Protein AF-A0A7S4UXP8-F1 (afdb_monomer_lite)

Secondary structure (DSSP, 8-state):
---HHHHHHHHHHHHHS---TTS-HHHHHHHHHHHHHHHH-TTS-HHHHHHHHHHHHHHHHHHHHHHHHHTT--TTTTTTGGGS-GGGPPTTHHHHHHH--HHHHHHHHHHHHTT---TTSPP--HHHHHHHHHHHHHHHHHHTTSS-HHHHHHHHHHHHTT--TTSTTHHHHHHHHHHHS-HHHHHHHHHTSHHHHHHTTSPTTT-HHHHHHHTHHHHHHHHHHHHHT----GGGTS-HHHHHHHHHHHHHHTTPPPTTS-----TTSSSS---TTSHHHHHHHHHHHHHHHPPPPPTTPPPPTTSHHHHHHHHHHHHHHHHHS-STTHHHHHHHHHHHHHHHHHHHHHHHH-SS---S-GGGSPPTT-

Structure (mmCIF, N/CA/C/O backbone):
data_AF-A0A7S4UXP8-F1
#
_entry.id   AF-A0A7S4UXP8-F1
#
loop_
_atom_site.group_PDB
_atom_site.id
_atom_site.type_symbol
_atom_site.label_atom_id
_atom_site.label_alt_id
_atom_site.label_comp_id
_atom_site.label_asym_id
_atom_site.label_entity_id
_atom_site.label_seq_id
_atom_site.pdbx_PDB_ins_code
_atom_site.Cartn_x
_atom_site.Cartn_y
_atom_site.Cartn_z
_atom_site.occupancy
_atom_site.B_iso_or_equiv
_atom_site.auth_seq_id
_atom_site.auth_comp_id
_atom_site.auth_asym_id
_atom_site.auth_atom_id
_atom_site.pdbx_PDB_model_num
ATOM 1 N N . ASP A 1 1 ? -28.410 16.553 20.237 1.00 47.38 1 ASP A N 1
ATOM 2 C CA . ASP A 1 1 ? -27.855 17.462 19.213 1.00 47.38 1 ASP A CA 1
ATOM 3 C C . ASP A 1 1 ? -26.473 17.970 19.592 1.00 47.38 1 ASP A C 1
ATOM 5 O O . ASP A 1 1 ? -26.330 18.936 20.332 1.00 47.38 1 ASP A O 1
ATOM 9 N N . LEU A 1 2 ? -25.428 17.283 19.126 1.00 57.03 2 LEU A N 1
ATOM 10 C CA . LEU A 1 2 ? -24.059 17.789 19.217 1.00 57.03 2 LEU A CA 1
ATOM 11 C C . LEU A 1 2 ? -23.874 18.820 18.104 1.00 57.03 2 LEU A C 1
ATOM 13 O O . LEU A 1 2 ? -23.900 18.467 16.927 1.00 57.03 2 LEU A O 1
ATOM 17 N N . THR A 1 3 ? -23.688 20.094 18.446 1.00 68.12 3 THR A N 1
ATOM 18 C CA . THR A 1 3 ? -23.373 21.096 17.421 1.00 68.12 3 THR A CA 1
ATOM 19 C C . THR A 1 3 ? -22.038 20.740 16.745 1.00 68.12 3 THR A C 1
ATOM 21 O O . THR A 1 3 ? -21.127 20.232 17.413 1.00 68.12 3 THR A O 1
ATOM 24 N N . PRO A 1 4 ? -21.853 21.038 15.443 1.00 63.66 4 PRO A N 1
ATOM 25 C CA . PRO A 1 4 ? -20.593 20.774 14.739 1.00 63.66 4 PRO A CA 1
ATOM 26 C C . PRO A 1 4 ? -19.358 21.350 15.457 1.00 63.66 4 PRO A C 1
ATOM 28 O O . PRO A 1 4 ? -18.272 20.770 15.416 1.00 63.66 4 PRO A O 1
ATOM 31 N N . GLY A 1 5 ? -19.531 22.473 16.167 1.00 65.62 5 GLY A N 1
ATOM 32 C CA . GLY A 1 5 ? -18.495 23.095 16.992 1.00 65.62 5 GLY A CA 1
ATOM 33 C C . GLY A 1 5 ? -18.102 22.267 18.219 1.00 65.62 5 GLY A C 1
ATOM 34 O O . GLY A 1 5 ? -16.906 22.133 18.493 1.00 65.62 5 GLY A O 1
ATOM 35 N N . LEU A 1 6 ? -19.074 21.672 18.921 1.00 68.75 6 LEU A N 1
ATOM 36 C CA . LEU A 1 6 ? -18.817 20.813 20.080 1.00 68.75 6 LEU A CA 1
ATOM 37 C C . LEU A 1 6 ? -18.146 19.503 19.658 1.00 68.75 6 LEU A C 1
ATOM 39 O O . LEU A 1 6 ? -17.193 19.066 20.299 1.00 68.75 6 LEU A O 1
ATOM 43 N N . LEU A 1 7 ? -18.582 18.924 18.536 1.00 69.19 7 LEU A N 1
ATOM 44 C CA . LEU A 1 7 ? -17.979 17.723 17.966 1.00 69.19 7 LEU A CA 1
ATOM 45 C C . LEU A 1 7 ? -16.524 17.970 17.547 1.00 69.19 7 LEU A C 1
ATOM 47 O O . LEU A 1 7 ? -15.628 17.222 17.931 1.00 69.19 7 LEU A O 1
ATOM 51 N N . ALA A 1 8 ? -16.256 19.060 16.823 1.00 70.38 8 ALA A N 1
ATOM 52 C CA . ALA A 1 8 ? -14.893 19.423 16.445 1.00 70.38 8 ALA A CA 1
ATOM 53 C C . ALA A 1 8 ? -14.016 19.729 17.673 1.00 70.38 8 ALA A C 1
ATOM 55 O O . ALA A 1 8 ? -12.820 19.434 17.678 1.00 70.38 8 ALA A O 1
ATOM 56 N N . TRP A 1 9 ? -14.583 20.327 18.727 1.00 75.44 9 TRP A N 1
ATOM 57 C CA . TRP A 1 9 ? -13.885 20.515 19.998 1.00 75.44 9 TRP A CA 1
ATOM 58 C C . TRP A 1 9 ? -13.572 19.177 20.677 1.00 75.44 9 TRP A C 1
ATOM 60 O O . TRP A 1 9 ? -12.429 18.981 21.086 1.00 75.44 9 TRP A O 1
ATOM 70 N N . ALA A 1 10 ? -14.531 18.251 20.727 1.00 72.19 10 ALA A N 1
ATOM 71 C CA . ALA A 1 10 ? -14.357 16.926 21.310 1.00 72.19 10 ALA A CA 1
ATOM 72 C C . ALA A 1 10 ? -13.282 16.131 20.560 1.00 72.19 10 ALA A C 1
ATOM 74 O O . ALA A 1 10 ? -12.335 15.665 21.188 1.00 72.19 10 ALA A O 1
ATOM 75 N N 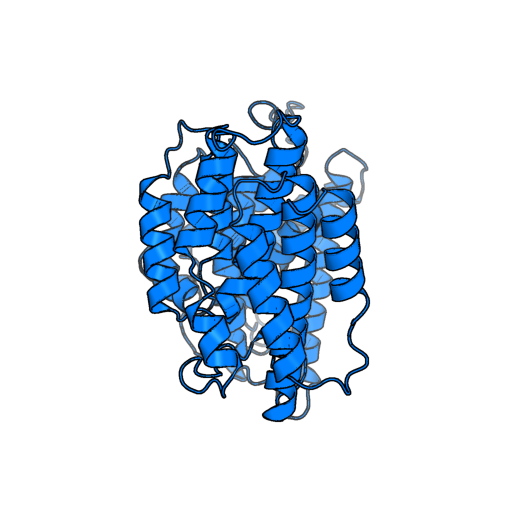. ILE A 1 11 ? -13.335 16.078 19.224 1.00 72.00 11 ILE A N 1
ATOM 76 C CA . ILE A 1 11 ? -12.310 15.418 18.399 1.00 72.00 11 ILE A CA 1
ATOM 77 C C . ILE A 1 11 ? -10.934 16.033 18.672 1.00 72.00 11 ILE A C 1
ATOM 79 O O . ILE A 1 11 ? -9.994 15.311 18.994 1.00 72.00 11 ILE A O 1
ATOM 83 N N . ARG A 1 12 ? -10.814 17.368 18.664 1.00 74.88 12 ARG A N 1
ATOM 84 C CA . ARG A 1 12 ? -9.546 18.043 18.990 1.00 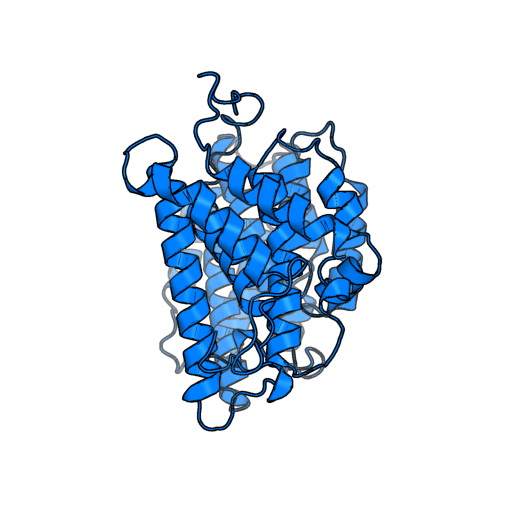74.88 12 ARG A CA 1
ATOM 85 C C . ARG A 1 12 ? -9.076 17.762 20.414 1.00 74.88 12 ARG A C 1
ATOM 87 O O . ARG A 1 12 ? -7.873 17.716 20.656 1.00 74.88 12 ARG A O 1
ATOM 94 N N . ARG A 1 13 ? -9.983 17.615 21.380 1.00 71.81 13 ARG A N 1
ATOM 95 C CA . ARG A 1 13 ? -9.629 17.273 22.763 1.00 71.81 13 ARG A CA 1
ATOM 96 C C . ARG A 1 13 ? -9.110 15.835 22.842 1.00 71.81 13 ARG A C 1
ATOM 98 O O . ARG A 1 13 ? -8.074 15.620 23.462 1.00 71.81 13 ARG A O 1
ATOM 105 N N . LEU A 1 14 ? -9.755 14.897 22.148 1.00 67.81 14 LEU A N 1
ATOM 106 C CA . LEU A 1 14 ? -9.334 13.496 22.023 1.00 67.81 14 LEU A CA 1
ATOM 107 C C . LEU A 1 14 ? -7.988 13.348 21.289 1.00 67.81 14 LEU A C 1
ATOM 109 O O . LEU A 1 14 ? -7.156 12.520 21.674 1.00 67.81 14 LEU A O 1
ATOM 113 N N . GLU A 1 15 ? -7.745 14.183 20.275 1.00 66.44 15 GLU A N 1
ATOM 114 C CA . GLU A 1 15 ? -6.458 14.304 19.583 1.00 66.44 15 GLU A CA 1
ATOM 115 C C . GLU A 1 15 ? -5.366 14.860 20.500 1.00 66.44 15 GLU A C 1
ATOM 117 O O . GLU A 1 15 ? -4.247 14.355 20.476 1.00 66.44 15 GLU A O 1
ATOM 122 N N . ARG A 1 16 ? -5.682 15.882 21.315 1.00 70.00 16 ARG A N 1
ATOM 123 C CA . ARG A 1 16 ? -4.745 16.517 22.262 1.00 70.00 16 ARG A CA 1
ATOM 124 C C . ARG A 1 16 ? -4.383 15.648 23.456 1.00 70.00 16 ARG A C 1
ATOM 126 O O . ARG A 1 16 ? -3.331 15.885 24.039 1.00 70.00 16 ARG A O 1
ATOM 133 N N . LEU A 1 17 ? -5.170 14.621 23.781 1.00 64.88 17 LEU A N 1
ATOM 134 C CA . LEU A 1 17 ? -4.755 13.520 24.667 1.00 64.88 17 LEU A CA 1
ATOM 135 C C . LEU A 1 17 ? -3.694 12.634 23.976 1.00 64.88 17 LEU A C 1
ATOM 137 O O . LEU A 1 17 ? -3.781 11.406 23.956 1.00 64.88 17 LEU A O 1
ATOM 141 N N . ARG A 1 18 ? -2.741 13.268 23.289 1.00 57.06 18 ARG A N 1
ATOM 142 C CA . ARG A 1 18 ? -1.719 12.657 22.451 1.00 57.06 18 ARG A CA 1
ATOM 143 C C . ARG A 1 18 ? -0.601 12.156 23.350 1.00 57.06 18 ARG A C 1
ATOM 145 O O . ARG A 1 18 ? -0.010 12.958 24.056 1.00 57.06 18 ARG A O 1
ATOM 152 N N . ASP A 1 19 ? -0.339 10.856 23.278 1.00 55.16 19 ASP A N 1
ATOM 153 C CA . ASP A 1 19 ? 0.920 10.142 23.525 1.00 55.16 19 ASP A CA 1
ATOM 154 C C . ASP A 1 19 ? 1.918 10.725 24.551 1.00 55.16 19 ASP A C 1
ATOM 156 O O . ASP A 1 19 ? 3.129 10.570 24.390 1.00 55.16 19 ASP A O 1
ATOM 160 N N . TYR A 1 20 ? 1.464 11.310 25.661 1.00 53.59 20 TYR A N 1
ATOM 161 C CA . TYR A 1 20 ? 2.243 11.224 26.889 1.00 53.59 20 TYR A CA 1
ATOM 162 C C . TYR A 1 20 ? 2.171 9.746 27.245 1.00 53.59 20 TYR A C 1
ATOM 164 O O . TYR A 1 20 ? 1.143 9.309 27.746 1.00 53.59 20 TYR A O 1
ATOM 172 N N . GLY A 1 21 ? 3.183 8.956 26.868 1.00 55.78 21 GLY A N 1
ATOM 173 C CA . GLY A 1 21 ? 3.205 7.481 26.889 1.00 55.78 21 GLY A CA 1
ATOM 174 C C . GLY A 1 21 ? 3.038 6.807 28.261 1.00 55.78 21 GLY A C 1
ATOM 175 O O . GLY A 1 21 ? 3.593 5.739 28.488 1.00 55.78 21 GLY A O 1
ATOM 176 N N . ARG A 1 22 ? 2.318 7.451 29.177 1.00 63.34 22 ARG A N 1
ATOM 177 C CA . ARG A 1 22 ? 1.923 7.034 30.516 1.00 63.34 22 ARG A CA 1
ATOM 178 C C . ARG A 1 22 ? 0.422 6.749 30.632 1.00 63.34 22 ARG A C 1
ATOM 180 O O . ARG A 1 22 ? 0.017 6.184 31.639 1.00 63.34 22 ARG A O 1
ATOM 187 N N . GLU A 1 23 ? -0.395 7.147 29.657 1.00 77.56 23 GLU A N 1
ATOM 188 C CA . GLU A 1 23 ? -1.843 6.921 29.725 1.00 77.56 23 GLU A CA 1
ATOM 189 C C . GLU A 1 23 ? -2.204 5.429 29.555 1.00 77.56 23 GLU A C 1
ATOM 191 O O . GLU A 1 23 ? -1.580 4.738 28.739 1.00 77.56 23 GLU A O 1
ATOM 196 N N . PRO A 1 24 ? -3.217 4.908 30.277 1.00 85.19 24 PRO A N 1
ATOM 197 C CA . PRO A 1 24 ? -3.604 3.502 30.191 1.00 85.19 24 PRO A CA 1
ATOM 198 C C . PRO A 1 24 ? -4.099 3.097 28.794 1.00 85.19 24 PRO A C 1
ATOM 200 O O . PRO A 1 24 ? -4.884 3.813 28.166 1.00 85.19 24 PRO A O 1
ATOM 203 N N . VAL A 1 25 ? -3.745 1.882 28.351 1.00 86.06 25 VAL A N 1
ATOM 204 C CA . VAL A 1 25 ? -4.248 1.263 27.101 1.00 86.06 25 VAL A CA 1
ATOM 205 C C . VAL A 1 25 ? -5.778 1.321 27.025 1.00 86.06 25 VAL A C 1
ATOM 207 O O . VAL A 1 25 ? -6.342 1.581 25.960 1.00 86.06 25 VAL A O 1
ATOM 210 N N . ALA A 1 26 ? -6.458 1.148 28.162 1.00 88.12 26 ALA A N 1
ATOM 211 C CA . ALA A 1 26 ? -7.912 1.206 28.248 1.00 88.12 26 ALA A CA 1
ATOM 212 C C . ALA A 1 26 ? -8.497 2.566 27.844 1.00 88.12 26 ALA A C 1
ATOM 214 O O . ALA A 1 26 ? -9.474 2.603 27.097 1.00 88.12 26 ALA A O 1
ATOM 215 N N . LEU A 1 27 ? -7.865 3.675 28.244 1.00 87.25 27 LEU A N 1
ATOM 216 C CA . LEU A 1 27 ? -8.307 5.015 27.858 1.00 87.25 27 LEU A CA 1
ATOM 217 C C . LEU A 1 27 ? -8.178 5.212 26.345 1.00 87.25 27 LEU A C 1
ATOM 219 O O . LEU A 1 27 ? -9.128 5.620 25.682 1.00 87.25 27 LEU A O 1
ATOM 223 N N . HIS A 1 28 ? -7.019 4.874 25.774 1.00 87.31 28 HIS A N 1
ATOM 224 C CA . HIS A 1 28 ? -6.791 4.990 24.331 1.00 87.31 28 HIS A CA 1
ATOM 225 C C . HIS A 1 28 ? -7.754 4.124 23.512 1.00 87.31 28 HIS A C 1
ATOM 227 O O . HIS A 1 28 ? -8.204 4.549 22.446 1.00 87.31 28 HIS A O 1
ATOM 233 N N . THR A 1 29 ? -8.083 2.940 24.024 1.00 90.69 29 THR A N 1
ATOM 234 C CA . THR A 1 29 ? -9.043 2.025 23.407 1.00 90.69 29 THR A CA 1
ATOM 235 C C . THR A 1 29 ? -10.458 2.595 23.459 1.00 90.69 29 THR A C 1
ATOM 237 O O . THR A 1 29 ? -11.112 2.660 22.423 1.00 90.69 29 THR A O 1
ATOM 240 N N . GLY A 1 30 ? -10.901 3.108 24.612 1.00 89.38 30 GLY A N 1
ATOM 241 C CA . GLY A 1 30 ? -12.202 3.772 24.742 1.00 89.38 30 GLY A CA 1
ATOM 242 C C . GLY A 1 30 ? -12.347 4.969 23.797 1.00 89.38 30 GLY A C 1
ATOM 243 O O . GLY A 1 30 ? -13.355 5.100 23.109 1.00 89.38 30 GLY A O 1
ATOM 244 N N . ILE A 1 31 ? -11.298 5.787 23.663 1.00 89.12 31 ILE A N 1
ATOM 245 C CA . ILE A 1 31 ? -11.280 6.897 22.697 1.00 89.12 31 ILE A CA 1
ATOM 246 C C . ILE A 1 31 ? -11.416 6.388 21.254 1.00 89.12 31 ILE A C 1
ATOM 248 O O . ILE A 1 31 ? -12.145 6.982 20.463 1.00 89.12 31 ILE A O 1
ATOM 252 N N . ALA A 1 32 ? -10.719 5.307 20.892 1.00 91.38 32 ALA A N 1
ATOM 253 C CA . ALA A 1 32 ? -10.816 4.727 19.554 1.00 91.38 32 ALA A CA 1
ATOM 254 C C . ALA A 1 32 ? -12.231 4.200 19.253 1.00 91.38 32 ALA A C 1
ATOM 256 O O . ALA A 1 32 ? -12.733 4.425 18.153 1.00 91.38 32 ALA A O 1
ATOM 257 N N . VAL A 1 33 ? -12.891 3.574 20.235 1.00 92.62 33 VAL A N 1
ATOM 258 C CA . VAL A 1 33 ? -14.284 3.113 20.121 1.00 92.62 33 VAL A CA 1
ATOM 259 C C . VAL A 1 33 ? -15.237 4.280 19.862 1.00 92.62 33 VAL A C 1
ATOM 261 O O . VAL A 1 33 ? -16.048 4.213 18.941 1.00 92.62 33 VAL A O 1
ATOM 264 N N . GLU A 1 34 ? -15.116 5.375 20.613 1.00 90.44 34 GLU A N 1
ATOM 265 C CA . GLU A 1 34 ? -15.983 6.544 20.421 1.00 90.44 34 GLU A CA 1
ATOM 266 C C . GLU A 1 34 ? -15.741 7.234 19.073 1.00 90.44 34 GLU A C 1
ATOM 268 O O . GLU A 1 34 ? -16.690 7.590 18.377 1.00 90.44 34 GLU A O 1
ATOM 273 N N . LEU A 1 35 ? -14.483 7.356 18.634 1.00 91.69 35 LEU A N 1
ATOM 274 C CA . LEU A 1 35 ? -14.165 7.883 17.301 1.00 91.69 35 LEU A CA 1
ATOM 275 C C . LEU A 1 35 ? -14.749 7.010 16.180 1.00 91.69 35 LEU A C 1
ATOM 277 O O . LEU A 1 35 ? -15.207 7.541 15.169 1.00 91.69 35 LEU A O 1
ATOM 281 N N . TRP A 1 36 ? -14.749 5.687 16.359 1.00 93.19 36 TRP A N 1
ATOM 282 C CA . TRP A 1 36 ? -15.346 4.743 15.417 1.00 93.19 36 TRP A CA 1
ATOM 283 C C . TRP A 1 36 ? -16.875 4.836 15.368 1.00 93.19 36 TRP A C 1
ATOM 285 O O . TRP A 1 36 ? -17.455 4.782 14.285 1.00 93.19 36 TRP A O 1
ATOM 295 N N . ARG A 1 37 ? -17.537 5.021 16.517 1.00 91.38 37 ARG A N 1
ATOM 296 C CA . ARG A 1 37 ? -18.989 5.260 16.588 1.00 91.38 37 ARG A CA 1
ATOM 297 C C . ARG A 1 37 ? -19.370 6.575 15.919 1.00 91.38 37 ARG A C 1
ATOM 299 O O . ARG A 1 37 ? -20.253 6.593 15.071 1.00 91.38 37 ARG A O 1
ATOM 306 N N . LEU A 1 38 ? -18.648 7.654 16.228 1.00 89.56 38 LEU A N 1
ATOM 307 C CA . LEU A 1 38 ? -18.859 8.959 15.599 1.00 89.56 38 LEU A CA 1
ATOM 308 C C . LEU A 1 38 ? -18.676 8.894 14.080 1.00 89.56 38 LEU A C 1
ATOM 310 O O . LEU A 1 38 ? -19.433 9.512 13.345 1.00 89.56 38 LEU A O 1
ATOM 314 N N . LEU A 1 39 ? -17.704 8.130 13.579 1.00 91.44 39 LEU A N 1
ATOM 315 C CA . LEU A 1 39 ? -17.494 7.985 12.137 1.00 91.44 39 LEU A CA 1
ATOM 316 C C . LEU A 1 39 ? -18.727 7.426 11.396 1.00 91.44 39 LEU A C 1
ATOM 318 O O . LEU A 1 39 ? -18.932 7.761 10.230 1.00 91.44 39 LEU A O 1
ATOM 322 N N . GLN A 1 40 ? -19.532 6.603 12.067 1.00 90.38 40 GLN A N 1
ATOM 323 C CA . GLN A 1 40 ? -20.730 5.970 11.508 1.00 90.38 40 GLN A CA 1
ATOM 324 C C . GLN A 1 40 ? -21.980 6.848 11.603 1.00 90.38 40 GLN A C 1
ATOM 326 O O . GLN A 1 40 ? -22.980 6.555 10.955 1.00 90.38 40 GLN A O 1
ATOM 331 N N . GLU A 1 41 ? -21.933 7.924 12.387 1.00 88.88 41 GLU A N 1
ATOM 332 C CA . GLU A 1 41 ? -23.089 8.769 12.647 1.00 88.88 41 GLU A CA 1
ATOM 333 C C . GLU A 1 41 ? -23.508 9.530 11.367 1.00 88.88 41 GLU A C 1
ATOM 335 O O . GLU A 1 41 ? -22.727 10.338 10.836 1.00 88.88 41 GLU A O 1
ATOM 340 N N . PRO A 1 42 ? -24.728 9.301 10.837 1.00 83.00 42 PRO A N 1
ATOM 341 C CA . PRO A 1 42 ? -25.201 9.922 9.596 1.00 83.00 42 PRO A CA 1
ATOM 342 C C . PRO A 1 42 ? -25.251 11.449 9.657 1.00 83.00 42 PRO A C 1
ATOM 344 O O . PRO A 1 42 ? -25.060 12.107 8.638 1.00 83.00 42 PRO A O 1
ATOM 347 N N . SER A 1 43 ? -25.470 12.012 10.850 1.00 82.81 43 SER A N 1
ATOM 348 C CA . SER A 1 43 ? -25.582 13.460 11.057 1.00 82.81 43 SER A CA 1
ATOM 349 C C . SER A 1 43 ? -24.245 14.215 10.987 1.00 82.81 43 SER A C 1
ATOM 351 O O . SER A 1 43 ? -24.232 15.447 10.948 1.00 82.81 43 SER A O 1
ATOM 353 N N . ILE A 1 44 ? -23.106 13.512 10.943 1.00 83.94 44 ILE A N 1
ATOM 354 C CA . ILE A 1 44 ? -21.779 14.134 10.897 1.00 83.94 44 ILE A CA 1
ATOM 355 C C . ILE A 1 44 ? -21.326 14.341 9.448 1.00 83.94 44 ILE A C 1
ATOM 357 O O . ILE A 1 44 ? -21.171 13.382 8.694 1.00 83.94 44 ILE A O 1
ATOM 361 N N . GLY A 1 45 ? -21.024 15.593 9.092 1.00 83.94 45 GLY A N 1
ATOM 362 C CA . GLY A 1 45 ? -20.488 15.972 7.779 1.00 83.94 45 GLY A CA 1
ATOM 363 C C . GLY A 1 45 ? -19.087 15.417 7.470 1.00 83.94 45 GLY A C 1
ATOM 364 O O . GLY A 1 45 ? -18.328 15.040 8.376 1.00 83.94 45 GLY A O 1
ATOM 365 N N . PHE A 1 46 ? -18.695 15.402 6.190 1.00 85.62 46 PHE A N 1
ATOM 366 C CA . PHE A 1 46 ? -17.458 14.760 5.720 1.00 85.62 46 PHE A CA 1
ATOM 367 C C . PHE A 1 46 ? -16.211 15.342 6.378 1.00 85.62 46 PHE A C 1
ATOM 369 O O . PHE A 1 46 ? -15.298 14.599 6.742 1.00 85.62 46 PHE A O 1
ATOM 376 N N . ARG A 1 47 ? -16.170 16.661 6.608 1.00 85.12 47 ARG A N 1
ATOM 377 C CA . ARG A 1 47 ? -15.027 17.307 7.275 1.00 85.12 47 ARG A CA 1
ATOM 378 C C . ARG A 1 47 ? -14.778 16.751 8.679 1.00 85.12 47 ARG A C 1
ATOM 380 O O . ARG A 1 47 ? -13.628 16.495 9.038 1.00 85.12 47 ARG A O 1
ATOM 387 N N . ALA A 1 48 ? -15.831 16.585 9.475 1.00 85.69 48 ALA A N 1
ATOM 388 C CA . ALA A 1 48 ? -15.721 16.063 10.833 1.00 85.69 48 ALA A CA 1
ATOM 389 C C . ALA A 1 48 ? -15.417 14.557 10.818 1.00 85.69 48 ALA A C 1
ATOM 391 O O . ALA A 1 48 ? -14.523 14.118 11.542 1.00 85.69 48 ALA A O 1
ATOM 392 N N . ARG A 1 49 ? -16.033 13.789 9.907 1.00 89.94 49 ARG A N 1
ATOM 393 C CA . ARG A 1 49 ? -15.664 12.383 9.676 1.00 89.94 49 ARG A CA 1
ATOM 394 C C . ARG A 1 49 ? -14.182 12.235 9.316 1.00 89.94 49 ARG A C 1
ATOM 396 O O . ARG A 1 49 ? -13.500 11.380 9.872 1.00 89.94 49 ARG A O 1
ATOM 403 N N . ARG A 1 50 ? -13.631 13.116 8.474 1.00 89.88 50 ARG A N 1
ATOM 404 C CA . ARG A 1 50 ? -12.200 13.136 8.115 1.00 89.88 50 ARG A CA 1
ATOM 405 C C . ARG A 1 50 ? -11.285 13.327 9.327 1.00 89.88 50 ARG A C 1
ATOM 407 O O . ARG A 1 50 ? -10.233 12.691 9.432 1.00 89.88 50 ARG A O 1
ATOM 414 N N . GLN A 1 51 ? -11.685 14.202 10.249 1.00 88.25 51 GLN A N 1
ATOM 415 C CA . GLN A 1 51 ? -10.971 14.414 11.510 1.00 88.25 51 GLN A CA 1
ATOM 416 C C . GLN A 1 51 ? -11.060 13.170 12.401 1.00 88.25 51 GLN A C 1
ATOM 418 O O . GLN A 1 51 ? -10.027 12.719 12.893 1.00 88.25 51 GLN A O 1
ATOM 423 N N . CYS A 1 52 ? -12.241 12.546 12.518 1.00 91.00 52 CYS A N 1
ATOM 424 C CA . CYS A 1 52 ? -12.400 11.267 13.220 1.00 91.00 52 CYS A CA 1
ATOM 425 C C . CYS A 1 52 ? -11.468 10.194 12.653 1.00 91.00 52 CYS A C 1
ATOM 427 O O . CYS A 1 52 ? -10.756 9.547 13.416 1.00 91.00 52 CYS A O 1
ATOM 429 N N . VAL A 1 53 ? -11.408 10.048 11.326 1.00 91.88 53 VAL A N 1
ATOM 430 C CA . VAL A 1 53 ? -10.516 9.090 10.660 1.00 91.88 53 VAL A CA 1
ATOM 431 C C . VAL A 1 53 ? -9.050 9.359 11.004 1.00 91.88 53 VAL A C 1
ATOM 433 O O . VAL A 1 53 ? -8.320 8.438 11.372 1.00 91.88 53 VAL A O 1
ATOM 436 N N . THR A 1 54 ? -8.613 10.616 10.926 1.00 90.06 54 THR A N 1
ATOM 437 C CA . THR A 1 54 ? -7.225 11.000 11.227 1.00 90.06 54 THR A CA 1
ATOM 438 C C . THR A 1 54 ? -6.864 10.692 12.683 1.00 90.06 54 THR A C 1
ATOM 440 O O . THR A 1 54 ? -5.829 10.067 12.950 1.00 90.06 54 THR A O 1
ATOM 443 N N . ALA A 1 55 ? -7.734 11.081 13.618 1.00 89.25 55 ALA A N 1
ATOM 444 C CA . ALA A 1 55 ? -7.574 10.827 15.044 1.00 89.25 55 ALA A CA 1
ATOM 445 C C . ALA A 1 55 ? -7.559 9.322 15.349 1.00 89.25 55 ALA A C 1
ATOM 447 O O . ALA A 1 55 ? -6.658 8.840 16.041 1.00 89.25 55 ALA A O 1
ATOM 448 N N . LEU A 1 56 ? -8.495 8.566 14.767 1.00 92.19 56 LEU A N 1
ATOM 449 C CA . LEU A 1 56 ? -8.603 7.119 14.923 1.00 92.19 56 LEU A CA 1
ATOM 450 C C . LEU A 1 56 ? -7.348 6.411 14.406 1.00 92.19 56 LEU A C 1
ATOM 452 O O . LEU A 1 56 ? -6.744 5.636 15.141 1.00 92.19 56 LEU A O 1
ATOM 456 N N . CYS A 1 57 ? -6.868 6.746 13.204 1.00 91.44 57 CYS A N 1
ATOM 457 C CA . CYS A 1 57 ? -5.607 6.216 12.670 1.00 91.44 57 CYS A CA 1
ATOM 458 C C . CYS A 1 57 ? -4.415 6.523 13.590 1.00 91.44 57 CYS A C 1
ATOM 460 O O . CYS A 1 57 ? -3.475 5.733 13.699 1.00 91.44 57 CYS A O 1
ATOM 462 N N . GLY A 1 58 ? -4.405 7.694 14.231 1.00 87.94 58 GLY A N 1
ATOM 463 C CA . GLY A 1 58 ? -3.419 8.042 15.254 1.00 87.94 58 GLY A CA 1
ATOM 464 C C . GLY A 1 58 ? -3.481 7.097 16.456 1.00 87.94 58 GLY A C 1
ATOM 465 O O . GLY A 1 58 ? -2.459 6.521 16.831 1.00 87.94 58 GLY A O 1
ATOM 466 N N . LYS A 1 59 ? -4.681 6.886 17.012 1.00 89.31 59 LYS A N 1
ATOM 467 C CA . LYS A 1 59 ? -4.902 6.013 18.174 1.00 89.31 59 LYS A CA 1
ATOM 468 C C . LYS A 1 59 ? -4.596 4.549 17.868 1.00 89.31 59 LYS A C 1
ATOM 470 O O . LYS A 1 59 ? -3.853 3.939 18.628 1.00 89.31 59 LYS A O 1
ATOM 475 N N . LEU A 1 60 ? -5.050 4.018 16.732 1.00 90.38 60 LEU A N 1
ATOM 476 C CA . LEU A 1 60 ? -4.736 2.652 16.297 1.00 90.38 60 LEU A CA 1
ATOM 477 C C . LEU A 1 60 ? -3.221 2.437 16.158 1.00 90.38 60 LEU A C 1
ATOM 479 O O . LEU A 1 60 ? -2.683 1.442 16.641 1.00 90.38 60 LEU A O 1
ATOM 483 N N . ARG A 1 61 ? -2.484 3.395 15.579 1.00 88.12 61 ARG A N 1
ATOM 484 C CA . ARG A 1 61 ? -1.013 3.312 15.516 1.00 88.12 61 ARG A CA 1
ATOM 485 C C . ARG A 1 61 ? -0.363 3.349 16.896 1.00 88.12 61 ARG A C 1
ATOM 487 O O . ARG A 1 61 ? 0.587 2.600 17.119 1.00 88.12 61 ARG A O 1
ATOM 494 N N . GLY A 1 62 ? -0.839 4.214 17.790 1.00 86.19 62 GLY A N 1
ATOM 495 C CA . GLY A 1 62 ? -0.354 4.312 19.169 1.00 86.19 62 GLY A CA 1
ATOM 496 C C . GLY A 1 62 ? -0.559 3.008 19.940 1.00 86.19 62 GLY A C 1
ATOM 497 O O . GLY A 1 62 ? 0.405 2.451 20.461 1.00 86.19 62 GLY A O 1
ATOM 498 N N . LEU A 1 63 ? -1.780 2.469 19.909 1.00 88.00 63 LEU A N 1
ATOM 499 C CA . LEU A 1 63 ? -2.142 1.196 20.537 1.00 88.00 63 LEU A CA 1
ATOM 500 C C . LEU A 1 63 ? -1.300 0.037 20.000 1.00 88.00 63 LEU A C 1
ATOM 502 O O . LEU A 1 63 ? -0.736 -0.722 20.782 1.00 88.00 63 LEU A O 1
ATOM 506 N N . ARG A 1 64 ? -1.117 -0.054 18.676 1.00 86.44 64 ARG A N 1
ATOM 507 C CA . ARG A 1 64 ? -0.250 -1.072 18.063 1.00 86.44 64 ARG A CA 1
ATOM 508 C C . ARG A 1 64 ? 1.192 -0.977 18.566 1.00 86.44 64 ARG A C 1
ATOM 510 O O . ARG A 1 64 ? 1.805 -2.000 18.850 1.00 86.44 64 ARG A O 1
ATOM 517 N N . LYS A 1 65 ? 1.746 0.235 18.687 1.00 83.19 65 LYS A N 1
ATOM 518 C CA . LYS A 1 65 ? 3.107 0.440 19.214 1.00 83.19 65 LYS A CA 1
ATOM 519 C C . LYS A 1 65 ? 3.217 0.049 20.687 1.00 83.19 65 LYS A C 1
ATOM 521 O O . LYS A 1 65 ? 4.185 -0.610 21.047 1.00 83.19 65 LYS A O 1
ATOM 526 N N . GLN A 1 66 ? 2.247 0.439 21.515 1.00 83.62 66 GLN A N 1
ATOM 527 C CA . GLN A 1 66 ? 2.209 0.084 22.939 1.00 83.62 66 GLN A CA 1
ATOM 528 C C . GLN A 1 66 ? 2.105 -1.430 23.124 1.00 83.62 66 GLN A C 1
ATOM 530 O O . GLN A 1 66 ? 2.876 -2.014 23.877 1.00 83.62 66 GLN A O 1
ATOM 535 N N . PHE A 1 67 ? 1.211 -2.076 22.375 1.00 83.75 67 PHE A N 1
ATOM 536 C CA . PHE A 1 67 ? 1.053 -3.524 22.390 1.00 83.75 67 PHE A CA 1
ATOM 537 C C . PHE A 1 67 ? 2.316 -4.248 21.905 1.00 83.75 67 PHE A C 1
ATOM 539 O O . PHE A 1 67 ? 2.745 -5.225 22.518 1.00 83.75 67 PHE A O 1
ATOM 546 N N . ALA A 1 68 ? 2.969 -3.732 20.857 1.00 79.44 68 ALA A N 1
ATOM 547 C CA . ALA A 1 68 ? 4.239 -4.275 20.398 1.00 79.44 68 ALA A CA 1
ATOM 548 C C . ALA A 1 68 ? 5.336 -4.169 21.474 1.00 79.44 68 ALA A C 1
ATOM 550 O O . ALA A 1 68 ? 6.025 -5.149 21.753 1.00 79.44 68 ALA A O 1
ATOM 551 N N . ALA A 1 69 ? 5.448 -3.005 22.121 1.00 79.81 69 ALA A N 1
ATOM 552 C CA . ALA A 1 69 ? 6.406 -2.765 23.195 1.00 79.81 69 ALA A CA 1
ATOM 553 C C . ALA A 1 69 ? 6.147 -3.652 24.426 1.00 79.81 69 ALA A C 1
ATOM 555 O O . ALA A 1 69 ? 7.094 -4.195 24.987 1.00 79.81 69 ALA A O 1
ATOM 556 N N . ALA A 1 70 ? 4.881 -3.859 24.807 1.00 81.75 70 ALA A N 1
ATOM 557 C CA . ALA A 1 70 ? 4.499 -4.725 25.925 1.00 81.75 70 ALA A CA 1
ATOM 558 C C . ALA A 1 70 ? 4.913 -6.192 25.715 1.00 81.75 70 ALA A C 1
ATOM 560 O O . ALA A 1 70 ? 5.189 -6.900 26.678 1.00 81.75 70 ALA A O 1
ATOM 561 N N . ARG A 1 71 ? 5.012 -6.641 24.457 1.00 76.81 71 ARG A N 1
ATOM 562 C CA . ARG A 1 71 ? 5.523 -7.972 24.088 1.00 76.81 71 ARG A CA 1
ATOM 563 C C . ARG A 1 71 ? 7.036 -8.001 23.835 1.00 76.81 71 ARG A C 1
ATOM 565 O O . ARG A 1 71 ? 7.543 -8.972 23.282 1.00 76.81 71 ARG A O 1
ATOM 572 N N . GLY A 1 72 ? 7.758 -6.934 24.181 1.00 76.69 72 GLY A N 1
ATOM 573 C CA . GLY A 1 72 ? 9.201 -6.829 23.960 1.00 76.69 72 GLY A CA 1
ATOM 574 C C . GLY A 1 72 ? 9.609 -6.747 22.485 1.00 76.69 72 GLY A C 1
ATOM 575 O O . GLY A 1 72 ? 10.784 -6.924 22.168 1.00 76.69 72 GLY A O 1
ATOM 576 N N . MET A 1 73 ? 8.670 -6.481 21.568 1.00 68.81 73 MET A N 1
ATOM 577 C CA . MET A 1 73 ? 8.980 -6.359 20.144 1.00 68.81 73 MET A CA 1
ATOM 578 C C . MET A 1 73 ? 9.593 -4.994 19.842 1.00 68.81 73 MET A C 1
ATOM 580 O O . MET A 1 73 ? 9.134 -3.954 20.324 1.00 68.81 73 MET A O 1
ATOM 584 N N . ARG A 1 74 ? 10.622 -4.972 18.989 1.00 61.12 74 ARG A N 1
ATOM 585 C CA . ARG A 1 74 ? 11.271 -3.713 18.600 1.00 61.12 74 ARG A CA 1
ATOM 586 C C . ARG A 1 74 ? 10.342 -2.869 17.712 1.00 61.12 74 ARG A C 1
ATOM 588 O O . ARG A 1 74 ? 9.549 -3.423 16.951 1.00 61.12 74 ARG A O 1
ATOM 595 N N . PRO A 1 75 ? 10.489 -1.530 17.682 1.00 51.44 75 PRO A N 1
ATOM 596 C CA . PRO A 1 75 ? 9.650 -0.648 16.857 1.00 51.44 75 PRO A CA 1
ATOM 597 C C . PRO A 1 75 ? 9.623 -1.016 15.363 1.00 51.44 75 PRO A C 1
ATOM 599 O O . PRO A 1 75 ? 8.614 -0.828 14.685 1.00 51.44 75 PRO A O 1
ATOM 602 N N . TYR A 1 76 ? 10.731 -1.557 14.850 1.00 46.75 76 TYR A N 1
ATOM 603 C CA . TYR A 1 76 ? 10.884 -1.986 13.454 1.00 46.75 76 TYR A CA 1
ATOM 604 C C . TYR A 1 76 ? 10.268 -3.364 13.188 1.00 46.75 76 TYR A C 1
ATOM 606 O O . TYR A 1 76 ? 9.845 -3.639 12.065 1.00 46.75 76 TYR A O 1
ATOM 614 N N . GLU A 1 77 ? 10.212 -4.208 14.220 1.00 46.31 77 GLU A N 1
ATOM 615 C CA . GLU A 1 77 ? 9.512 -5.488 14.192 1.00 46.31 77 GLU A CA 1
ATOM 616 C C . GLU A 1 77 ? 8.008 -5.246 14.275 1.00 46.31 77 GLU A C 1
ATOM 618 O O . GLU A 1 77 ? 7.290 -5.877 13.528 1.00 46.31 77 GLU A O 1
ATOM 623 N N . GLY A 1 78 ? 7.525 -4.251 15.029 1.00 42.44 78 GLY A N 1
ATOM 624 C CA . GLY A 1 78 ? 6.097 -3.917 15.162 1.00 42.44 78 GLY A CA 1
ATOM 625 C C . GLY A 1 78 ? 5.347 -3.602 13.854 1.00 42.44 78 GLY A C 1
ATOM 626 O O . GLY A 1 78 ? 4.137 -3.799 13.773 1.00 42.44 78 GLY A O 1
ATOM 627 N N . ALA A 1 79 ? 6.043 -3.149 12.804 1.00 42.44 79 ALA A N 1
ATOM 628 C CA . ALA A 1 79 ? 5.450 -2.961 11.471 1.00 42.44 79 ALA A CA 1
ATOM 629 C C . ALA A 1 79 ? 5.332 -4.273 10.665 1.00 42.44 79 ALA A C 1
ATOM 631 O O . ALA A 1 79 ? 4.549 -4.340 9.721 1.00 42.44 79 ALA A O 1
ATOM 632 N N . HIS A 1 80 ? 6.116 -5.287 11.038 1.00 45.12 80 HIS A N 1
ATOM 633 C CA . HIS A 1 80 ? 6.145 -6.641 10.477 1.00 45.12 80 HIS A CA 1
ATOM 634 C C . HIS A 1 80 ? 5.594 -7.702 11.449 1.00 45.12 80 HIS A C 1
ATOM 636 O O . HIS A 1 80 ? 5.435 -8.857 11.075 1.00 45.12 80 HIS A O 1
ATOM 642 N N . ALA A 1 81 ? 5.248 -7.309 12.675 1.00 43.62 81 ALA A N 1
ATOM 643 C CA . ALA A 1 81 ? 4.673 -8.124 13.735 1.00 43.62 81 ALA A CA 1
ATOM 644 C C . ALA A 1 81 ? 3.182 -8.383 13.490 1.00 43.62 81 ALA A C 1
ATOM 646 O O . ALA A 1 81 ? 2.381 -8.416 14.417 1.00 43.62 81 ALA A O 1
ATOM 647 N N . GLN A 1 82 ? 2.812 -8.598 12.228 1.00 49.78 82 GLN A N 1
ATOM 648 C CA . GLN A 1 82 ? 1.578 -9.293 11.878 1.00 49.78 82 GLN A CA 1
ATOM 649 C C . GLN A 1 82 ? 1.612 -10.756 12.364 1.00 49.78 82 GLN A C 1
ATOM 651 O O . GLN A 1 82 ? 0.580 -11.409 12.425 1.00 49.78 82 GLN A O 1
ATOM 656 N N . ALA A 1 83 ? 2.784 -11.243 12.797 1.00 41.00 83 ALA A N 1
ATOM 657 C CA . ALA A 1 83 ? 2.941 -12.486 13.545 1.00 41.00 83 ALA A CA 1
ATOM 658 C C . ALA A 1 83 ? 2.379 -12.433 14.979 1.00 41.00 83 ALA A C 1
ATOM 660 O O . ALA A 1 83 ? 2.387 -13.455 15.663 1.00 41.00 83 ALA A O 1
ATOM 661 N N . VAL A 1 84 ? 1.898 -11.280 15.469 1.00 52.38 84 VAL A N 1
ATOM 662 C CA . VAL A 1 84 ? 1.054 -11.320 16.662 1.00 52.38 84 VAL A CA 1
ATOM 663 C C . VAL A 1 84 ? -0.304 -11.852 16.248 1.00 52.38 84 VAL A C 1
ATOM 665 O O . VAL A 1 84 ? -1.060 -11.166 15.563 1.00 52.38 84 VAL A O 1
ATOM 668 N N . SER A 1 85 ? -0.605 -13.069 16.697 1.00 64.75 85 SER A N 1
ATOM 669 C CA . SER A 1 85 ? -1.942 -13.631 16.603 1.00 64.75 85 SER A CA 1
ATOM 670 C C . SER A 1 85 ? -2.937 -12.627 17.181 1.00 64.75 85 SER A C 1
ATOM 672 O O . SER A 1 85 ? -2.950 -12.344 18.379 1.00 64.75 85 SER A O 1
ATOM 674 N N . ILE A 1 86 ? -3.771 -12.072 16.306 1.00 70.88 86 ILE A N 1
ATOM 675 C CA . ILE A 1 86 ? -4.864 -11.159 16.661 1.00 70.88 86 ILE A CA 1
ATOM 676 C C . ILE A 1 86 ? -5.877 -11.884 17.573 1.00 70.88 86 ILE A C 1
ATOM 678 O O . ILE A 1 86 ? -6.704 -11.244 18.218 1.00 70.88 86 ILE A O 1
ATOM 682 N N . ALA A 1 87 ? -5.809 -13.220 17.652 1.00 72.00 87 ALA A N 1
ATOM 683 C CA . ALA A 1 87 ? -6.573 -14.019 18.604 1.00 72.00 87 ALA A CA 1
ATOM 684 C C . ALA A 1 87 ? -6.142 -13.795 20.067 1.00 72.00 87 ALA A C 1
ATOM 686 O O . ALA A 1 87 ? -6.961 -13.974 20.959 1.00 72.00 87 ALA A O 1
ATOM 687 N N . ASP A 1 88 ? -4.913 -13.329 20.317 1.00 80.81 88 ASP A N 1
ATOM 688 C CA . ASP A 1 88 ? -4.353 -13.170 21.669 1.00 80.81 88 ASP A CA 1
ATOM 689 C C . ASP A 1 88 ? -4.382 -11.708 22.156 1.00 80.81 88 ASP A C 1
ATOM 691 O O . ASP A 1 88 ? -3.534 -11.281 22.955 1.00 80.81 88 ASP A O 1
ATOM 695 N N . LEU A 1 89 ? -5.281 -10.885 21.610 1.00 83.94 89 LEU A N 1
ATOM 696 C CA . LEU A 1 89 ? -5.415 -9.497 22.041 1.00 83.94 89 LEU A CA 1
ATOM 697 C C . LEU A 1 89 ? -6.000 -9.449 23.463 1.00 83.94 89 LEU A C 1
ATOM 699 O O . LEU A 1 89 ? -7.063 -10.020 23.694 1.00 83.94 89 LEU A O 1
ATOM 703 N N . PRO A 1 90 ? -5.354 -8.755 24.417 1.00 86.88 90 PRO A N 1
ATOM 704 C CA . PRO A 1 90 ? -5.927 -8.570 25.741 1.00 86.88 90 PRO A CA 1
ATOM 705 C C . PRO A 1 90 ? -7.142 -7.643 25.666 1.00 86.88 90 PRO A C 1
ATOM 707 O O . PRO A 1 90 ? -7.195 -6.735 24.830 1.00 86.88 90 PRO A O 1
ATOM 710 N N . GLU A 1 91 ? -8.087 -7.799 26.589 1.00 89.19 91 GLU A N 1
ATOM 711 C CA . GLU A 1 91 ? -9.076 -6.749 26.830 1.00 89.19 91 GLU A CA 1
ATOM 712 C C . GLU A 1 91 ? -8.359 -5.456 27.262 1.00 89.19 91 GLU A C 1
ATOM 714 O O . GLU A 1 91 ? -7.398 -5.518 28.037 1.00 89.19 91 GLU A O 1
ATOM 719 N N . PRO A 1 92 ? -8.759 -4.269 26.763 1.00 89.00 92 PRO A N 1
ATOM 720 C CA . PRO A 1 92 ? -9.943 -3.976 25.939 1.00 89.00 92 PRO A CA 1
ATOM 721 C C . PRO A 1 92 ? -9.721 -3.995 24.409 1.00 89.00 92 PRO A C 1
ATOM 723 O O . PRO A 1 92 ? -10.610 -3.626 23.639 1.00 89.00 92 PRO A O 1
ATOM 726 N N . LEU A 1 93 ? -8.530 -4.374 23.932 1.00 89.25 93 LEU A N 1
ATOM 727 C CA . LEU A 1 93 ? -8.194 -4.339 22.501 1.00 89.25 93 LEU A CA 1
ATOM 728 C C . LEU A 1 93 ? -9.002 -5.347 21.678 1.00 89.25 93 LEU A C 1
ATOM 730 O O . LEU A 1 93 ? -9.314 -5.061 20.523 1.00 89.25 93 LEU A O 1
ATOM 734 N N . ALA A 1 94 ? -9.354 -6.495 22.262 1.00 88.69 94 ALA A N 1
ATOM 735 C CA . ALA A 1 94 ? -10.223 -7.480 21.624 1.00 88.69 94 ALA A CA 1
ATOM 736 C C . ALA A 1 94 ? -11.615 -6.894 21.315 1.00 88.69 94 ALA A C 1
ATOM 738 O O . ALA A 1 94 ? -12.079 -7.001 20.178 1.00 88.69 94 ALA A O 1
ATOM 739 N N . GLY A 1 95 ? -12.222 -6.172 22.266 1.00 88.56 95 GLY A N 1
ATOM 740 C CA . GLY A 1 95 ? -13.477 -5.450 22.043 1.00 88.56 95 GLY A CA 1
ATOM 741 C C . GLY A 1 95 ? -13.389 -4.394 20.933 1.00 88.56 95 GLY A C 1
ATOM 742 O O . GLY A 1 95 ? -14.265 -4.327 20.072 1.00 88.56 95 GLY A O 1
ATOM 743 N N . LEU A 1 96 ? -12.307 -3.605 20.885 1.00 90.62 96 LEU A N 1
ATOM 744 C CA . LEU A 1 96 ? -12.087 -2.655 19.784 1.00 90.62 96 LEU A CA 1
ATOM 745 C C . LEU A 1 96 ? -11.947 -3.371 18.434 1.00 90.62 96 LEU A C 1
ATOM 747 O O . LEU A 1 96 ? -12.558 -2.944 17.459 1.00 90.62 96 LEU A O 1
ATOM 751 N N . ARG A 1 97 ? -11.178 -4.462 18.368 1.00 89.25 97 ARG A N 1
ATOM 752 C CA . ARG A 1 97 ? -11.004 -5.258 17.144 1.00 89.25 97 ARG A CA 1
ATOM 753 C C . ARG A 1 97 ? -12.343 -5.774 16.616 1.00 89.25 97 ARG A C 1
ATOM 755 O O . ARG A 1 97 ? -12.599 -5.637 15.426 1.00 89.25 97 ARG A O 1
ATOM 762 N N . ALA A 1 98 ? -13.202 -6.297 17.490 1.00 87.25 98 ALA A N 1
ATOM 763 C CA . ALA A 1 98 ? -14.534 -6.774 17.113 1.00 87.25 98 ALA A CA 1
ATOM 764 C C . ALA A 1 98 ? -15.423 -5.668 16.511 1.00 87.25 98 ALA A C 1
ATOM 766 O O . ALA A 1 98 ? -16.293 -5.952 15.692 1.00 87.25 98 ALA A O 1
ATOM 767 N N . LEU A 1 99 ? -15.194 -4.405 16.886 1.00 89.38 99 LEU A N 1
ATOM 768 C CA . LEU A 1 99 ? -15.915 -3.258 16.335 1.00 89.38 99 LEU A CA 1
ATOM 769 C C . LEU A 1 99 ? -15.362 -2.776 14.991 1.00 89.38 99 LEU A C 1
ATOM 771 O O . LEU A 1 99 ? -16.138 -2.249 14.194 1.00 89.38 99 LEU A O 1
ATOM 775 N N . LEU A 1 100 ? -14.056 -2.927 14.735 1.00 87.56 100 LEU A N 1
ATOM 776 C CA . LEU A 1 100 ? -13.376 -2.487 13.507 1.00 87.56 100 LEU A CA 1
ATOM 777 C C . LEU A 1 100 ? -13.729 -3.387 12.310 1.00 87.56 100 LEU A C 1
ATOM 779 O O . LEU A 1 100 ? -12.883 -4.079 11.745 1.00 87.56 100 LEU A O 1
ATOM 783 N N . SER A 1 101 ? -15.000 -3.366 11.921 1.00 83.62 101 SER A N 1
ATOM 784 C CA . SER A 1 101 ? -15.526 -4.123 10.794 1.00 83.62 101 SER A CA 1
ATOM 785 C C . SER A 1 101 ? -15.148 -3.475 9.467 1.00 83.62 101 SER A C 1
ATOM 787 O O . SER A 1 101 ? -15.444 -2.306 9.207 1.00 83.62 101 SER A O 1
ATOM 789 N N . TRP A 1 102 ? -14.551 -4.271 8.583 1.00 79.75 102 TRP A N 1
ATOM 790 C CA . TRP A 1 102 ? -14.289 -3.874 7.202 1.00 79.75 102 TRP A CA 1
ATOM 791 C C . TRP A 1 102 ? -15.542 -3.518 6.426 1.00 79.75 102 TRP A C 1
ATOM 793 O O . TRP A 1 102 ? -15.510 -2.590 5.621 1.00 79.75 102 TRP A O 1
ATOM 803 N N . ARG A 1 103 ? -16.639 -4.226 6.695 1.00 81.69 103 ARG A N 1
ATOM 804 C CA . ARG A 1 103 ? -17.920 -3.984 6.039 1.00 81.69 103 ARG A CA 1
ATOM 805 C C . ARG A 1 103 ? -18.401 -2.561 6.295 1.00 81.69 103 ARG A C 1
ATOM 807 O O . ARG A 1 103 ? -18.762 -1.869 5.360 1.00 81.69 103 ARG A O 1
ATOM 814 N N . THR A 1 104 ? -18.262 -2.072 7.525 1.00 87.31 104 THR A N 1
ATOM 815 C CA . THR A 1 104 ? -18.587 -0.681 7.864 1.00 87.31 104 THR A CA 1
ATOM 816 C C . THR A 1 104 ? -17.742 0.317 7.071 1.00 87.31 104 THR A C 1
ATOM 818 O O . THR A 1 104 ? -18.260 1.330 6.611 1.00 87.31 104 THR A O 1
ATOM 821 N N . VAL A 1 105 ? -16.444 0.054 6.879 1.00 85.88 105 VAL A N 1
ATOM 822 C CA . VAL A 1 105 ? -15.586 0.937 6.067 1.00 85.88 105 VAL A CA 1
ATOM 823 C C . VAL A 1 105 ? -15.986 0.898 4.597 1.00 85.88 105 VAL A C 1
ATOM 825 O O . VAL A 1 105 ? -16.004 1.942 3.948 1.00 85.88 105 VAL A O 1
ATOM 828 N N . GLN A 1 106 ? -16.306 -0.291 4.084 1.00 82.31 106 GLN A N 1
ATOM 829 C CA . GLN A 1 106 ? -16.807 -0.484 2.728 1.00 82.31 106 GLN A CA 1
ATOM 830 C C . GLN A 1 106 ? -18.111 0.292 2.522 1.00 82.31 106 GLN A C 1
ATOM 832 O O . GLN A 1 106 ? -18.188 1.072 1.580 1.00 82.31 106 GLN A O 1
ATOM 837 N N . ASP A 1 107 ? -19.078 0.164 3.429 1.00 85.50 107 ASP A N 1
ATOM 838 C CA . ASP A 1 107 ? -20.367 0.859 3.362 1.00 85.50 107 ASP A CA 1
ATOM 839 C C . ASP A 1 107 ? -20.187 2.386 3.402 1.00 85.50 107 ASP A C 1
ATOM 841 O O . ASP A 1 107 ? -20.775 3.111 2.600 1.00 85.50 107 ASP A O 1
ATOM 845 N N . LEU A 1 108 ? -19.318 2.892 4.288 1.00 86.88 108 LEU A N 1
ATOM 846 C CA . LEU A 1 108 ? -18.987 4.322 4.359 1.00 86.88 108 LEU A CA 1
ATOM 847 C C . LEU A 1 108 ? -18.337 4.834 3.072 1.00 86.88 108 LEU A C 1
ATOM 849 O O . LEU A 1 108 ? -18.572 5.974 2.667 1.00 86.88 108 LEU A O 1
ATOM 853 N N . LEU A 1 109 ? -17.502 4.008 2.445 1.00 81.25 109 LEU A N 1
ATOM 854 C CA . LEU A 1 109 ? -16.809 4.369 1.224 1.00 81.25 109 LEU A CA 1
ATOM 855 C C . LEU A 1 109 ? -17.740 4.331 0.013 1.00 81.25 109 LEU A C 1
ATOM 857 O O . LEU A 1 109 ? -17.779 5.304 -0.734 1.00 81.25 109 LEU A O 1
ATOM 861 N N . LEU A 1 110 ? -18.512 3.261 -0.162 1.00 78.62 110 LEU A N 1
ATOM 862 C CA . LEU A 1 110 ? -19.497 3.155 -1.238 1.00 78.62 110 LEU A CA 1
ATOM 863 C C . LEU A 1 110 ? -20.542 4.269 -1.118 1.00 78.62 110 LEU A C 1
ATOM 865 O O . LEU A 1 110 ? -20.776 4.985 -2.088 1.00 78.62 110 LEU A O 1
ATOM 869 N N . GLY A 1 111 ? -21.039 4.535 0.095 1.00 80.62 111 GLY A N 1
ATOM 870 C CA . GLY A 1 111 ? -21.935 5.664 0.352 1.00 80.62 111 GLY A CA 1
ATOM 871 C C . GLY A 1 111 ? -21.318 7.023 -0.003 1.00 80.62 111 GLY A C 1
ATOM 872 O O . GLY A 1 111 ? -22.018 7.904 -0.498 1.00 80.62 111 GLY A O 1
ATOM 873 N N . SER A 1 112 ? -20.001 7.194 0.182 1.00 78.56 112 SER A N 1
ATOM 874 C CA . SER A 1 112 ? -19.304 8.419 -0.236 1.00 78.56 112 SER A CA 1
ATOM 875 C C . SER A 1 112 ? -19.151 8.551 -1.756 1.00 78.56 112 SER A C 1
ATOM 877 O O . SER A 1 112 ? -19.145 9.672 -2.260 1.00 78.56 112 SER A O 1
ATOM 879 N N . LEU A 1 113 ? -19.053 7.433 -2.485 1.00 72.06 113 LEU A N 1
ATOM 880 C CA . LEU A 1 113 ? -18.868 7.417 -3.940 1.00 72.06 113 LEU A CA 1
ATOM 881 C C . LEU A 1 113 ? -20.164 7.566 -4.717 1.00 72.06 113 LEU A C 1
ATOM 883 O O . LEU A 1 113 ? -20.180 8.210 -5.760 1.00 72.06 113 LEU A O 1
ATOM 887 N N . GLU A 1 114 ? -21.253 7.006 -4.204 1.00 72.88 114 GLU A N 1
ATOM 888 C CA . GLU A 1 114 ? -22.567 7.092 -4.842 1.00 72.88 114 GLU A CA 1
ATOM 889 C C . GLU A 1 114 ? -23.169 8.504 -4.768 1.00 72.88 114 GLU A C 1
ATOM 891 O O . GLU A 1 114 ? -24.273 8.732 -5.255 1.00 72.88 114 GLU A O 1
ATOM 896 N N . GLY A 1 115 ? -22.491 9.463 -4.122 1.00 63.41 115 GLY A N 1
ATOM 897 C CA . GLY A 1 115 ? -23.056 10.786 -3.858 1.00 63.41 115 GLY A CA 1
ATOM 898 C C . GLY A 1 115 ? -24.307 10.719 -2.979 1.00 63.41 115 GLY A C 1
ATOM 899 O O . GLY A 1 115 ? -25.020 11.719 -2.851 1.00 63.41 115 GLY A O 1
ATOM 900 N N . ASN A 1 116 ? -24.555 9.557 -2.357 1.00 47.88 116 ASN A N 1
ATOM 901 C CA . ASN A 1 116 ? -25.595 9.304 -1.377 1.00 47.88 116 ASN A CA 1
ATOM 902 C C . ASN A 1 116 ? -25.241 10.083 -0.112 1.00 47.88 116 ASN A C 1
ATOM 904 O O . ASN A 1 116 ? -24.821 9.542 0.910 1.00 47.88 116 ASN A O 1
ATOM 908 N N . SER A 1 117 ? -25.424 11.400 -0.199 1.00 46.44 117 SER A N 1
ATOM 909 C CA . SER A 1 117 ? -25.610 12.275 0.942 1.00 46.44 117 SER A CA 1
ATOM 910 C C . SER A 1 117 ? -26.662 11.580 1.789 1.00 46.44 117 SER A C 1
ATOM 912 O O . SER A 1 117 ? -27.821 11.495 1.374 1.00 46.44 117 SER A O 1
ATOM 914 N N . HIS A 1 118 ? -26.244 10.973 2.905 1.00 48.91 118 HIS A N 1
ATOM 915 C CA . HIS A 1 118 ? -27.158 10.331 3.840 1.00 48.91 118 HIS A CA 1
ATOM 916 C C . HIS A 1 118 ? -28.347 11.270 4.012 1.00 48.91 118 HIS A C 1
ATOM 918 O O . HIS A 1 118 ? -28.137 12.444 4.322 1.00 48.91 118 HIS A O 1
ATOM 924 N N . ARG A 1 119 ? -29.565 10.796 3.713 1.00 43.22 119 ARG A N 1
ATOM 925 C CA . ARG A 1 119 ? -30.789 11.607 3.776 1.00 43.22 119 ARG A CA 1
ATOM 926 C C . ARG A 1 119 ? -30.800 12.367 5.110 1.00 43.22 119 ARG A C 1
ATOM 928 O O . ARG A 1 119 ? -31.017 11.750 6.147 1.00 43.22 119 ARG A O 1
ATOM 935 N N . GLY A 1 120 ? -30.512 13.672 5.082 1.00 51.72 120 GLY A N 1
ATOM 936 C CA . GLY A 1 120 ? -30.414 14.522 6.277 1.00 51.72 120 GLY A CA 1
ATOM 937 C C . GLY A 1 120 ? -29.066 15.216 6.536 1.00 51.72 120 GLY A C 1
ATOM 938 O O . GLY A 1 120 ? -29.028 16.109 7.377 1.00 51.72 120 GLY A O 1
ATOM 939 N N . ALA A 1 121 ? -27.980 14.879 5.833 1.00 56.31 121 ALA A N 1
ATOM 940 C CA . ALA A 1 121 ? -26.718 15.620 5.936 1.00 56.31 121 ALA A CA 1
ATOM 941 C C . ALA A 1 121 ? -26.746 16.905 5.075 1.00 56.31 121 ALA A C 1
ATOM 943 O O . ALA A 1 121 ? -27.331 16.898 3.988 1.00 56.31 121 ALA A O 1
ATOM 944 N N . PRO A 1 122 ? -26.128 18.014 5.527 1.00 57.41 122 PRO A N 1
ATOM 945 C CA . PRO A 1 122 ? -26.027 19.234 4.731 1.00 57.41 122 PRO A CA 1
ATOM 946 C C . PRO A 1 122 ? -25.253 18.966 3.434 1.00 57.41 122 PRO A C 1
ATOM 948 O O . PRO A 1 122 ? -24.258 18.244 3.445 1.00 57.41 122 PRO A O 1
ATOM 951 N N . ALA A 1 123 ? -25.702 19.558 2.323 1.00 59.97 123 ALA A N 1
ATOM 952 C CA . ALA A 1 123 ? -25.015 19.453 1.039 1.00 59.97 123 ALA A CA 1
ATOM 953 C C . ALA A 1 123 ? -23.574 19.979 1.172 1.00 59.97 123 ALA A C 1
ATOM 955 O O . ALA A 1 123 ? -23.355 21.150 1.483 1.00 59.97 123 ALA A O 1
ATOM 956 N N . GLU A 1 124 ? -22.592 19.104 0.961 1.00 63.59 124 GLU A N 1
ATOM 957 C CA . GLU A 1 124 ? -21.168 19.434 1.009 1.00 63.59 124 GLU A CA 1
ATOM 958 C C . GLU A 1 124 ? -20.555 19.416 -0.401 1.00 63.59 124 GLU A C 1
ATOM 960 O O . GLU A 1 124 ? -21.048 18.705 -1.279 1.00 63.59 124 GLU A O 1
ATOM 965 N N . PRO A 1 125 ? -19.484 20.193 -0.649 1.00 68.88 125 PRO A N 1
ATOM 966 C CA . PRO A 1 125 ? -18.830 20.218 -1.951 1.00 68.88 125 PRO A CA 1
ATOM 967 C C . PRO A 1 125 ? -18.231 18.842 -2.311 1.00 68.88 125 PRO A C 1
ATOM 969 O O . PRO A 1 125 ? -17.699 18.168 -1.424 1.00 68.88 125 PRO A O 1
ATOM 972 N N . PRO A 1 126 ? -18.225 18.450 -3.602 1.00 68.19 126 PRO A N 1
ATOM 973 C CA . PRO A 1 126 ? -17.697 17.159 -4.068 1.00 68.19 126 PRO A CA 1
ATOM 974 C C . PRO A 1 126 ? -16.265 16.860 -3.602 1.00 68.19 126 PRO A C 1
ATOM 976 O O . PRO A 1 126 ? -15.949 15.734 -3.223 1.00 68.19 126 PRO A O 1
ATOM 979 N N . SER A 1 127 ? -15.418 17.890 -3.515 1.00 74.38 127 SER A N 1
ATOM 980 C CA . SER A 1 127 ? -14.035 17.771 -3.039 1.00 74.38 127 SER A CA 1
ATOM 981 C C . SER A 1 127 ? -13.923 17.237 -1.605 1.00 74.38 127 SER A C 1
ATOM 983 O O . SER A 1 127 ? -12.958 16.551 -1.266 1.00 74.38 127 SER A O 1
ATOM 985 N N . ASN A 1 128 ? -14.911 17.490 -0.738 1.00 77.31 128 ASN A N 1
ATOM 986 C CA . ASN A 1 128 ? -14.904 16.942 0.619 1.00 77.31 128 ASN A CA 1
ATOM 987 C C . ASN A 1 128 ? -15.157 15.431 0.634 1.00 77.31 128 ASN A C 1
ATOM 989 O O . ASN A 1 128 ? -14.567 14.741 1.469 1.00 77.31 128 ASN A O 1
ATOM 993 N N . ALA A 1 129 ? -16.002 14.924 -0.269 1.00 74.81 129 ALA A N 1
ATOM 994 C CA . ALA A 1 129 ? -16.286 13.497 -0.392 1.00 74.81 129 ALA A CA 1
ATOM 995 C C . ALA A 1 129 ? -15.047 12.736 -0.887 1.00 74.81 129 ALA A C 1
ATOM 997 O O . ALA A 1 129 ? -14.672 11.725 -0.295 1.00 74.81 129 ALA A O 1
ATOM 998 N N . GLU A 1 130 ? -14.336 13.277 -1.880 1.00 76.00 130 GLU A N 1
ATOM 999 C CA . GLU A 1 130 ? -13.071 12.712 -2.366 1.00 76.00 130 GLU A CA 1
ATOM 1000 C C . GLU A 1 130 ? -12.008 12.663 -1.261 1.00 76.00 130 GLU A C 1
ATOM 1002 O O . GLU A 1 130 ? -11.452 11.602 -0.970 1.00 76.00 130 GLU A O 1
ATOM 1007 N N . HIS A 1 131 ? -11.781 13.777 -0.558 1.00 82.06 131 HIS A N 1
ATOM 1008 C CA . HIS A 1 131 ? -10.845 13.816 0.570 1.00 82.06 131 HIS A CA 1
ATOM 1009 C C . HIS A 1 131 ? -11.245 12.891 1.725 1.00 82.06 131 HIS A C 1
ATOM 1011 O O . HIS A 1 131 ? -10.394 12.412 2.489 1.00 82.06 131 HIS A O 1
ATOM 1017 N N . PHE A 1 132 ? -12.545 12.661 1.905 1.00 84.62 132 PHE A N 1
ATOM 1018 C CA . PHE A 1 132 ? -13.030 11.695 2.873 1.00 84.62 132 PHE A CA 1
ATOM 1019 C C . PHE A 1 132 ? -12.729 10.263 2.423 1.00 84.62 132 PHE A C 1
ATOM 1021 O O . PHE A 1 132 ? -12.165 9.509 3.218 1.00 84.62 132 PHE A O 1
ATOM 1028 N N . ALA A 1 133 ? -12.981 9.917 1.158 1.00 81.00 133 ALA A N 1
ATOM 1029 C CA . ALA A 1 133 ? -12.615 8.624 0.584 1.00 81.00 133 ALA A CA 1
ATOM 1030 C C . ALA A 1 133 ? -11.103 8.348 0.708 1.00 81.00 133 ALA A C 1
ATOM 1032 O O . ALA A 1 133 ? -10.706 7.248 1.095 1.00 81.00 133 ALA A O 1
ATOM 1033 N N . GLU A 1 134 ? -10.238 9.351 0.504 1.00 79.25 134 GLU A N 1
ATOM 1034 C CA . GLU A 1 134 ? -8.789 9.227 0.760 1.00 79.25 134 GLU A CA 1
ATOM 1035 C C . GLU A 1 134 ? -8.461 8.893 2.212 1.00 79.25 134 GLU A C 1
ATOM 1037 O O . GLU A 1 134 ? -7.570 8.087 2.514 1.00 79.25 134 GLU A O 1
ATOM 1042 N N . SER A 1 135 ? -9.165 9.552 3.128 1.00 86.94 135 SER A N 1
ATOM 1043 C CA . SER A 1 135 ? -8.962 9.358 4.555 1.00 86.94 135 SER A CA 1
ATOM 1044 C C . SER A 1 135 ? -9.419 7.961 4.957 1.00 86.94 135 SER A C 1
ATOM 1046 O O . SER A 1 135 ? -8.676 7.261 5.645 1.00 86.94 135 SER A O 1
ATOM 1048 N N . LEU A 1 136 ? -10.568 7.502 4.451 1.00 87.69 136 LEU A N 1
ATOM 1049 C CA . LEU A 1 136 ? -11.025 6.122 4.612 1.00 87.69 136 LEU A CA 1
ATOM 1050 C C . LEU A 1 136 ? -9.997 5.127 4.072 1.00 87.69 136 LEU A C 1
ATOM 1052 O O . LEU A 1 136 ? -9.672 4.170 4.761 1.00 87.69 136 LEU A O 1
ATOM 1056 N N . ALA A 1 137 ? -9.387 5.390 2.918 1.00 82.38 137 ALA A N 1
ATOM 1057 C CA . ALA A 1 137 ? -8.297 4.574 2.384 1.00 82.38 137 ALA A CA 1
ATOM 1058 C C . ALA A 1 137 ? -7.102 4.460 3.362 1.00 82.38 137 ALA A C 1
ATOM 1060 O O . ALA A 1 137 ? -6.492 3.400 3.515 1.00 82.38 137 ALA A O 1
ATOM 1061 N N . THR A 1 138 ? -6.784 5.538 4.084 1.00 85.00 138 THR A N 1
ATOM 1062 C CA . THR A 1 138 ? -5.763 5.514 5.146 1.00 85.00 138 THR A CA 1
ATOM 1063 C C . THR A 1 138 ? -6.211 4.673 6.345 1.00 85.00 138 THR A C 1
ATOM 1065 O O . THR A 1 138 ? -5.405 3.924 6.901 1.00 85.00 138 THR A O 1
ATOM 1068 N N . LEU A 1 139 ? -7.492 4.750 6.713 1.00 89.12 139 LEU A N 1
ATOM 1069 C CA . LEU A 1 139 ? -8.079 3.948 7.786 1.00 89.12 139 LEU A CA 1
ATOM 1070 C C . LEU A 1 139 ? -8.076 2.458 7.457 1.00 89.12 139 LEU A C 1
ATOM 1072 O O . LEU A 1 139 ? -7.637 1.670 8.282 1.00 89.12 139 LEU A O 1
ATOM 1076 N N . VAL A 1 140 ? -8.474 2.094 6.240 1.00 87.44 140 VAL A N 1
ATOM 1077 C CA . VAL A 1 140 ? -8.360 0.758 5.630 1.00 87.44 140 VAL A CA 1
ATOM 1078 C C . VAL A 1 140 ? -6.948 0.198 5.835 1.00 87.44 140 VAL A C 1
ATOM 1080 O O . VAL A 1 140 ? -6.765 -0.892 6.379 1.00 87.44 140 VAL A O 1
ATOM 1083 N N . ASN A 1 141 ? -5.921 0.978 5.486 1.00 83.00 141 ASN A N 1
ATOM 1084 C CA . ASN A 1 141 ? -4.528 0.571 5.664 1.00 83.00 141 ASN A CA 1
ATOM 1085 C C . ASN A 1 141 ? -4.126 0.376 7.141 1.00 83.00 141 ASN A C 1
ATOM 1087 O O . ASN A 1 141 ? -3.224 -0.415 7.415 1.00 83.00 141 ASN A O 1
ATOM 1091 N N . GLU A 1 142 ? -4.741 1.086 8.090 1.00 86.25 142 GLU A N 1
ATOM 1092 C CA . GLU A 1 142 ? -4.503 0.864 9.521 1.00 86.25 142 GLU A CA 1
ATOM 1093 C C . GLU A 1 142 ? -5.307 -0.320 10.069 1.00 86.25 142 GLU A C 1
ATOM 1095 O O . GLU A 1 142 ? -4.731 -1.144 10.777 1.00 86.25 142 GLU A O 1
ATOM 1100 N N . ILE A 1 143 ? -6.586 -0.455 9.707 1.00 87.12 143 ILE A N 1
ATOM 1101 C CA . ILE A 1 143 ? -7.483 -1.535 10.145 1.00 87.12 143 ILE A CA 1
ATOM 1102 C C . ILE A 1 143 ? -6.957 -2.897 9.719 1.00 87.12 143 ILE A C 1
ATOM 1104 O O . ILE A 1 143 ? -7.002 -3.813 10.529 1.00 87.12 143 ILE A O 1
ATOM 1108 N N . ARG A 1 144 ? -6.345 -3.032 8.534 1.00 83.56 144 ARG A N 1
ATOM 1109 C CA . ARG A 1 144 ? -5.755 -4.312 8.091 1.00 83.56 144 ARG A CA 1
ATOM 1110 C C . ARG A 1 144 ? -4.781 -4.929 9.105 1.00 83.56 144 ARG A C 1
ATOM 1112 O O . ARG A 1 144 ? -4.549 -6.128 9.088 1.00 83.56 144 ARG A O 1
ATOM 1119 N N . HIS A 1 145 ? -4.146 -4.108 9.949 1.00 81.50 145 HIS A N 1
ATOM 1120 C CA . HIS A 1 145 ? -3.206 -4.571 10.972 1.00 81.50 145 HIS A CA 1
ATOM 1121 C C . HIS A 1 145 ? -3.905 -5.147 12.215 1.00 81.50 145 HIS A C 1
ATOM 1123 O O . HIS A 1 145 ? -3.233 -5.678 13.093 1.00 81.50 145 HIS A O 1
ATOM 1129 N N . TRP A 1 146 ? -5.228 -5.023 12.274 1.00 83.56 146 TRP A N 1
ATOM 1130 C CA . TRP A 1 146 ? -6.130 -5.504 13.317 1.00 83.56 146 TRP A CA 1
ATOM 1131 C C . TRP A 1 146 ? -7.106 -6.567 12.792 1.00 83.56 146 TRP A C 1
ATOM 1133 O O . TRP A 1 146 ? -7.922 -7.072 13.553 1.00 83.56 146 TRP A O 1
ATOM 1143 N N . THR A 1 147 ? -7.024 -6.921 11.509 1.00 80.50 147 THR A N 1
ATOM 1144 C CA . THR A 1 147 ? -7.917 -7.877 10.844 1.00 80.50 147 THR A CA 1
ATOM 1145 C C . THR A 1 147 ? -7.199 -9.195 10.599 1.00 80.50 147 THR A C 1
ATOM 1147 O O . THR A 1 147 ? -6.031 -9.201 10.203 1.00 80.50 147 THR A O 1
ATOM 1150 N N . ALA A 1 148 ? -7.890 -10.318 10.806 1.00 81.31 148 ALA A N 1
ATOM 1151 C CA . ALA A 1 148 ? -7.333 -11.618 10.447 1.00 81.31 148 ALA A CA 1
ATOM 1152 C C . ALA A 1 148 ? -7.150 -11.736 8.925 1.00 81.31 148 ALA A C 1
ATOM 1154 O O . ALA A 1 148 ? -7.888 -11.131 8.149 1.00 81.31 148 ALA A O 1
ATOM 1155 N N . ALA A 1 149 ? -6.189 -12.555 8.485 1.00 79.12 149 ALA A N 1
ATOM 1156 C CA . ALA A 1 149 ? -5.933 -12.733 7.057 1.00 79.12 149 ALA A CA 1
ATOM 1157 C C . ALA A 1 149 ? -7.193 -13.181 6.298 1.00 79.12 149 ALA A C 1
ATOM 1159 O O . ALA A 1 149 ? -7.547 -12.548 5.315 1.00 79.12 149 ALA A O 1
ATOM 1160 N N . ALA A 1 150 ? -7.906 -14.194 6.803 1.00 82.44 150 ALA A N 1
ATOM 1161 C CA . ALA A 1 150 ? -9.123 -14.721 6.177 1.00 82.44 150 ALA A CA 1
ATOM 1162 C C . ALA A 1 150 ? -10.240 -13.669 6.031 1.00 82.44 150 ALA A C 1
ATOM 1164 O O . ALA A 1 150 ? -10.821 -13.541 4.958 1.00 82.44 150 ALA A O 1
ATOM 1165 N N . GLU A 1 151 ? -10.488 -12.871 7.075 1.00 81.81 151 GLU A N 1
ATOM 1166 C CA . GLU A 1 151 ? -11.470 -11.774 7.044 1.00 81.81 151 GLU A CA 1
ATOM 1167 C C . GLU A 1 151 ? -11.114 -10.745 5.957 1.00 81.81 151 GLU A C 1
ATOM 1169 O O . GLU A 1 151 ? -11.968 -10.294 5.201 1.00 81.81 151 GLU A O 1
ATOM 1174 N N . ALA A 1 152 ? -9.837 -10.378 5.837 1.00 79.12 152 ALA A N 1
ATOM 1175 C CA . ALA A 1 152 ? -9.418 -9.411 4.831 1.00 79.12 152 ALA A CA 1
ATOM 1176 C C . ALA A 1 152 ? -9.468 -9.976 3.397 1.00 79.12 152 ALA A C 1
ATOM 1178 O O . ALA A 1 152 ? -9.666 -9.220 2.448 1.00 79.12 152 ALA A O 1
ATOM 1179 N N . GLU A 1 153 ? -9.317 -11.291 3.219 1.00 83.94 153 GLU A N 1
ATOM 1180 C CA . GLU A 1 153 ? -9.508 -11.949 1.920 1.00 83.94 153 GLU A CA 1
ATOM 1181 C C . GLU A 1 153 ? -10.969 -11.938 1.477 1.00 83.94 153 GLU A C 1
ATOM 1183 O O . GLU A 1 153 ? -11.239 -11.670 0.308 1.00 83.94 153 GLU A O 1
ATOM 1188 N N . GLU A 1 154 ? -11.905 -12.159 2.403 1.00 85.31 154 GLU A N 1
ATOM 1189 C CA . GLU A 1 154 ? -13.342 -12.030 2.142 1.00 85.31 154 GLU A CA 1
ATOM 1190 C C . GLU A 1 154 ? -13.692 -10.611 1.675 1.00 85.31 154 GLU A C 1
ATOM 1192 O O . GLU A 1 154 ? -14.422 -10.423 0.703 1.00 85.31 154 GLU A O 1
ATOM 1197 N N . VAL A 1 155 ? -13.096 -9.599 2.306 1.00 81.69 155 VAL A N 1
ATOM 1198 C CA . VAL A 1 155 ? -13.282 -8.190 1.931 1.00 81.69 155 VAL A CA 1
ATOM 1199 C C . VAL A 1 155 ? -12.738 -7.908 0.537 1.00 81.69 155 VAL A C 1
ATOM 1201 O O . VAL A 1 155 ? -13.398 -7.249 -0.263 1.00 81.69 155 VAL A O 1
ATOM 1204 N N . VAL A 1 156 ? -11.545 -8.409 0.220 1.00 86.56 156 VAL A N 1
ATOM 1205 C CA . VAL A 1 156 ? -10.963 -8.255 -1.118 1.00 86.56 156 VAL A CA 1
ATOM 1206 C C . VAL A 1 156 ? -11.825 -8.963 -2.165 1.00 86.56 156 VAL A C 1
ATOM 1208 O O . VAL A 1 156 ? -12.045 -8.395 -3.230 1.00 86.56 156 VAL A O 1
ATOM 1211 N N . ALA A 1 157 ? -12.361 -10.149 -1.864 1.00 87.00 157 ALA A N 1
ATOM 1212 C CA . ALA A 1 157 ? -13.281 -10.859 -2.750 1.00 87.00 157 ALA A CA 1
ATOM 1213 C C . ALA A 1 157 ? -14.599 -10.094 -2.955 1.00 87.00 157 ALA A C 1
ATOM 1215 O O . ALA A 1 157 ? -15.071 -9.997 -4.084 1.00 87.00 157 ALA A O 1
ATOM 1216 N N . SER A 1 158 ? -15.155 -9.504 -1.892 1.00 86.31 158 SER A N 1
ATOM 1217 C CA . SER A 1 158 ? -16.332 -8.629 -1.957 1.00 86.31 158 SER A CA 1
ATOM 1218 C C . SER A 1 158 ? -16.068 -7.411 -2.844 1.00 86.31 158 SER A C 1
ATOM 1220 O O . SER A 1 158 ? -16.828 -7.161 -3.771 1.00 86.31 158 SER A O 1
ATOM 1222 N N . LEU A 1 159 ? -14.956 -6.695 -2.637 1.00 85.69 159 LEU A N 1
ATOM 1223 C CA . LEU A 1 159 ? -14.578 -5.531 -3.450 1.00 85.69 159 LEU A CA 1
ATOM 1224 C C . LEU A 1 159 ? -14.306 -5.894 -4.917 1.00 85.69 159 LEU A C 1
ATOM 1226 O O . LEU A 1 159 ? -14.655 -5.117 -5.803 1.00 85.69 159 LEU A O 1
ATOM 1230 N N . ALA A 1 160 ? -13.721 -7.067 -5.180 1.00 89.19 160 ALA A N 1
ATOM 1231 C CA . ALA A 1 160 ? -13.417 -7.527 -6.532 1.00 89.19 160 ALA A CA 1
ATOM 1232 C C . ALA A 1 160 ? -14.671 -7.654 -7.414 1.00 89.19 160 ALA A C 1
ATOM 1234 O O . ALA A 1 160 ? -14.584 -7.434 -8.617 1.00 89.19 160 ALA A O 1
ATOM 1235 N N . GLN A 1 161 ? -15.839 -7.948 -6.829 1.00 89.50 161 GLN A N 1
ATOM 1236 C CA . GLN A 1 161 ? -17.113 -8.043 -7.559 1.00 89.50 161 GLN A CA 1
ATOM 1237 C C . GLN A 1 161 ? -17.567 -6.706 -8.161 1.00 89.50 161 GLN A C 1
ATOM 1239 O O . GLN A 1 161 ? -18.374 -6.692 -9.085 1.00 89.50 161 GLN A O 1
ATOM 1244 N N . TRP A 1 162 ? -17.046 -5.590 -7.647 1.00 86.12 162 TRP A N 1
ATOM 1245 C CA . TRP A 1 162 ? -17.364 -4.238 -8.106 1.00 86.12 162 TRP A CA 1
ATOM 1246 C C . TRP A 1 162 ? -16.310 -3.682 -9.069 1.00 86.12 162 TRP A C 1
ATOM 1248 O O . TRP A 1 162 ? -16.420 -2.537 -9.504 1.00 86.12 162 TRP A O 1
ATOM 1258 N N . LEU A 1 163 ? -15.262 -4.453 -9.383 1.00 88.19 163 LEU A N 1
ATOM 1259 C CA . LEU A 1 163 ? -14.251 -4.034 -10.345 1.00 88.19 163 LEU A CA 1
ATOM 1260 C C . LEU A 1 163 ? -14.819 -4.097 -11.761 1.00 88.19 163 LEU A C 1
ATOM 1262 O O . LEU A 1 163 ? -14.901 -5.157 -12.374 1.00 88.19 163 LEU A O 1
ATOM 1266 N N . ASP A 1 164 ? -15.156 -2.929 -12.289 1.00 84.81 164 ASP A N 1
ATOM 1267 C CA . ASP A 1 164 ? -15.628 -2.755 -13.655 1.00 84.81 164 ASP A CA 1
ATOM 1268 C C . ASP A 1 164 ? -14.708 -1.759 -14.377 1.00 84.81 164 ASP A C 1
ATOM 1270 O O . ASP A 1 164 ? -14.628 -0.599 -13.961 1.00 84.81 164 ASP A O 1
ATOM 1274 N N . PRO A 1 165 ? -14.001 -2.168 -15.447 1.00 85.25 165 PRO A N 1
ATOM 1275 C CA . PRO A 1 165 ? -13.077 -1.291 -16.163 1.00 85.25 165 PRO A CA 1
ATOM 1276 C C . PRO A 1 165 ? -13.769 -0.099 -16.841 1.00 85.25 165 PRO A C 1
ATOM 1278 O O . PRO A 1 165 ? -13.095 0.870 -17.189 1.00 85.25 165 PRO A O 1
ATOM 1281 N N . SER A 1 166 ? -15.095 -0.138 -17.014 1.00 81.38 166 SER A N 1
ATOM 1282 C CA . SER A 1 166 ? -15.883 0.985 -17.531 1.00 81.38 166 SER A CA 1
ATOM 1283 C C . SER A 1 166 ? -16.225 2.032 -16.462 1.00 81.38 166 SER A C 1
ATOM 1285 O O . SER A 1 166 ? -16.586 3.164 -16.795 1.00 81.38 166 SER A O 1
ATOM 1287 N N . GLN A 1 167 ? -16.080 1.698 -15.174 1.00 77.50 167 GLN A N 1
ATOM 1288 C CA . GLN A 1 167 ? -16.407 2.596 -14.072 1.00 77.50 167 GLN A CA 1
ATOM 1289 C C . GLN A 1 167 ? -15.211 3.450 -13.651 1.00 77.50 167 GLN A C 1
ATOM 1291 O O . GLN A 1 167 ? -14.092 2.973 -13.463 1.00 77.50 167 GLN A O 1
ATOM 1296 N N . ARG A 1 168 ? -15.472 4.732 -13.365 1.00 73.69 168 ARG A N 1
ATOM 1297 C CA . ARG A 1 168 ? -14.462 5.662 -12.817 1.00 73.69 168 ARG A CA 1
ATOM 1298 C C . ARG A 1 168 ? -13.908 5.206 -11.459 1.00 73.69 168 ARG A C 1
ATOM 1300 O O . ARG A 1 168 ? -12.776 5.528 -11.106 1.00 73.69 168 ARG A O 1
ATOM 1307 N N . SER A 1 169 ? -14.693 4.437 -10.705 1.00 76.69 169 SER A N 1
ATOM 1308 C CA . SER A 1 169 ? -14.350 3.913 -9.380 1.00 76.69 169 SER A CA 1
ATOM 1309 C C . SER A 1 169 ? -13.296 2.798 -9.411 1.00 76.69 169 SER A C 1
ATOM 1311 O O . SER A 1 169 ? -12.714 2.516 -8.364 1.00 76.69 169 SER A O 1
ATOM 1313 N N . VAL A 1 170 ? -12.988 2.195 -10.571 1.00 83.06 170 VAL A N 1
ATOM 1314 C CA . VAL A 1 170 ? -12.093 1.023 -10.681 1.00 83.06 170 VAL A CA 1
ATOM 1315 C C . VAL A 1 170 ? -10.720 1.254 -10.050 1.00 83.06 170 VAL A C 1
ATOM 1317 O O . VAL A 1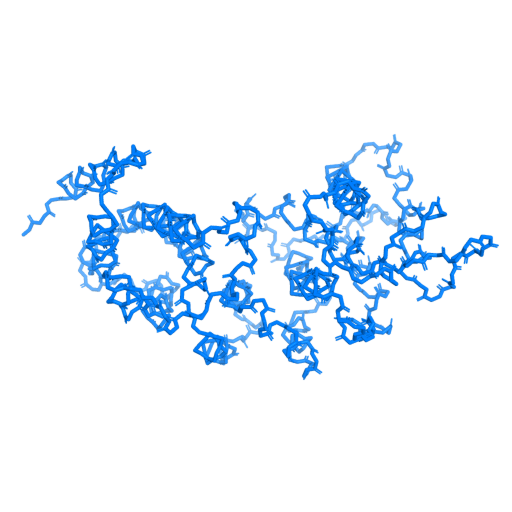 170 ? -10.199 0.391 -9.342 1.00 83.06 170 VAL A O 1
ATOM 1320 N N . VAL A 1 171 ? -10.148 2.448 -10.229 1.00 81.62 171 VAL A N 1
ATOM 1321 C CA . VAL A 1 171 ? -8.846 2.818 -9.656 1.00 81.62 171 VAL A CA 1
ATOM 1322 C C . VAL A 1 171 ? -8.925 2.896 -8.131 1.00 81.62 171 VAL A C 1
ATOM 1324 O O . VAL A 1 171 ? -8.024 2.422 -7.437 1.00 81.62 171 VAL A O 1
ATOM 1327 N N . LEU A 1 172 ? -10.008 3.462 -7.596 1.00 78.25 172 LEU A N 1
ATOM 1328 C CA . LEU A 1 172 ? -10.219 3.581 -6.157 1.00 78.25 172 LEU A CA 1
ATOM 1329 C C . LEU A 1 172 ? -10.503 2.221 -5.513 1.00 78.25 172 LEU A C 1
ATOM 1331 O O . LEU A 1 172 ? -9.889 1.899 -4.500 1.00 78.25 172 LEU A O 1
ATOM 1335 N N . LEU A 1 173 ? -11.373 1.405 -6.108 1.00 82.25 173 LEU A N 1
ATOM 1336 C CA . LEU A 1 173 ? -11.673 0.053 -5.630 1.00 82.25 173 LEU A CA 1
ATOM 1337 C C . LEU A 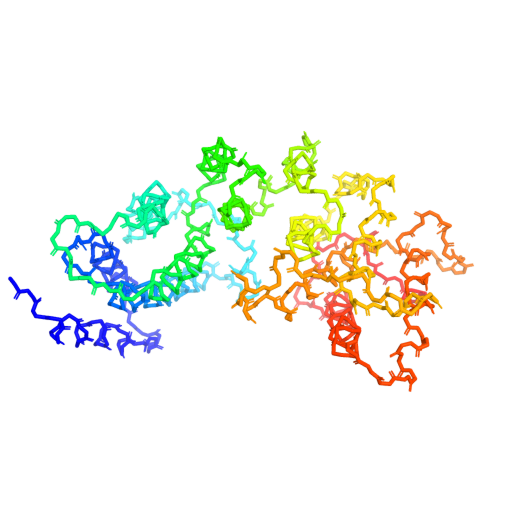1 173 ? -10.413 -0.815 -5.616 1.00 82.25 173 LEU A C 1
ATOM 1339 O O . LEU A 1 173 ? -10.087 -1.419 -4.595 1.00 82.25 173 LEU A O 1
ATOM 1343 N N . SER A 1 174 ? -9.621 -0.757 -6.686 1.00 87.38 174 SER A N 1
ATOM 1344 C CA . SER A 1 174 ? -8.319 -1.429 -6.765 1.00 87.38 174 SER A CA 1
ATOM 1345 C C . SER A 1 174 ? -7.368 -0.950 -5.666 1.00 87.38 174 SER A C 1
ATOM 1347 O O . SER A 1 174 ? -6.723 -1.744 -4.980 1.00 87.38 174 SER A O 1
ATOM 1349 N N . ARG A 1 175 ? -7.315 0.364 -5.421 1.00 83.75 175 ARG A N 1
ATOM 1350 C CA . ARG A 1 175 ? -6.514 0.952 -4.343 1.00 83.75 175 ARG A CA 1
ATOM 1351 C C . ARG A 1 175 ? -6.943 0.437 -2.968 1.00 83.75 175 ARG A C 1
ATOM 1353 O O . ARG A 1 175 ? -6.087 0.168 -2.122 1.00 83.75 175 ARG A O 1
ATOM 1360 N N . LEU A 1 176 ? -8.242 0.297 -2.732 1.00 81.88 176 LEU A N 1
ATOM 1361 C CA . LEU A 1 176 ? -8.775 -0.217 -1.473 1.00 81.88 176 LEU A CA 1
ATOM 1362 C C . LEU A 1 176 ? -8.461 -1.688 -1.291 1.00 81.88 176 LEU A C 1
ATOM 1364 O O . LEU A 1 176 ? -7.982 -2.047 -0.222 1.00 81.88 176 LEU A O 1
ATOM 1368 N N . MET A 1 177 ? -8.621 -2.502 -2.332 1.00 87.69 177 MET A N 1
ATOM 1369 C CA . MET A 1 177 ? -8.213 -3.907 -2.310 1.00 87.69 177 MET A CA 1
ATOM 1370 C C . MET A 1 177 ? -6.737 -4.037 -1.936 1.00 87.69 177 MET A C 1
ATOM 1372 O O . MET A 1 177 ? -6.384 -4.788 -1.031 1.00 87.69 177 MET A O 1
ATOM 1376 N N . LEU A 1 178 ? -5.870 -3.220 -2.537 1.00 86.50 178 LEU A N 1
ATOM 1377 C CA . LEU A 1 178 ? -4.441 -3.189 -2.222 1.00 86.50 178 LEU A CA 1
ATOM 1378 C C . LEU A 1 178 ? -4.127 -2.778 -0.781 1.00 86.50 178 LEU A C 1
ATOM 1380 O O . LEU A 1 178 ? -3.113 -3.203 -0.213 1.00 86.50 178 LEU A O 1
ATOM 1384 N N . MET A 1 179 ? -4.929 -1.896 -0.190 1.00 83.56 179 MET A N 1
ATOM 1385 C CA . MET A 1 179 ? -4.743 -1.472 1.196 1.00 83.56 179 MET A CA 1
ATOM 1386 C C . MET A 1 179 ? -5.368 -2.449 2.190 1.00 83.56 179 MET A C 1
ATOM 1388 O O . MET A 1 179 ? -4.778 -2.633 3.250 1.00 83.56 179 MET A O 1
ATOM 1392 N N . ALA A 1 180 ? -6.472 -3.103 1.836 1.00 83.75 180 ALA A N 1
ATOM 1393 C CA . ALA A 1 180 ? -7.136 -4.120 2.640 1.00 83.75 180 ALA A CA 1
ATOM 1394 C C . ALA A 1 180 ? -6.342 -5.423 2.696 1.00 83.75 180 ALA A C 1
ATOM 1396 O O . ALA A 1 180 ? -6.227 -6.010 3.768 1.00 83.75 180 ALA A O 1
ATOM 1397 N N . LEU A 1 181 ? -5.737 -5.830 1.575 1.00 84.31 181 LEU A N 1
ATOM 1398 C CA . LEU A 1 181 ? -5.042 -7.106 1.469 1.00 84.31 181 LEU A CA 1
ATOM 1399 C C . LEU A 1 181 ? -3.836 -7.169 2.430 1.00 84.31 181 LEU A C 1
ATOM 1401 O O . LEU A 1 181 ? -2.873 -6.398 2.270 1.00 84.31 181 LEU A O 1
ATOM 1405 N N . PRO A 1 182 ? -3.846 -8.090 3.412 1.00 77.69 182 PRO A N 1
ATOM 1406 C CA . PRO A 1 182 ? -2.732 -8.294 4.321 1.00 77.69 182 PRO A CA 1
ATOM 1407 C C . PRO A 1 182 ? -1.510 -8.811 3.573 1.00 77.69 182 PRO A C 1
ATOM 1409 O O . PRO A 1 182 ? -1.604 -9.448 2.519 1.00 77.69 182 PRO A O 1
ATOM 1412 N N . THR A 1 183 ? -0.336 -8.548 4.132 1.00 76.75 183 THR A N 1
ATOM 1413 C CA . THR A 1 183 ? 0.937 -8.966 3.538 1.00 76.75 183 THR A CA 1
ATOM 1414 C C . THR A 1 183 ? 1.020 -10.489 3.364 1.00 76.75 183 THR A C 1
ATOM 1416 O O . THR A 1 183 ? 1.536 -10.958 2.357 1.00 76.75 183 THR A O 1
ATOM 1419 N N . GLU A 1 184 ? 0.469 -11.251 4.308 1.00 74.31 184 GLU A N 1
ATOM 1420 C CA . GLU A 1 184 ? 0.439 -12.719 4.329 1.00 74.31 184 GLU A CA 1
ATOM 1421 C C . GLU A 1 184 ? -0.420 -13.283 3.195 1.00 74.31 184 GLU A C 1
ATOM 1423 O O . GLU A 1 184 ? -0.011 -14.204 2.491 1.00 74.31 184 GLU A O 1
ATOM 1428 N N . ALA A 1 185 ? -1.596 -12.687 2.991 1.00 79.19 185 ALA A N 1
ATOM 1429 C CA . ALA A 1 185 ? -2.515 -13.044 1.918 1.00 79.19 185 ALA A CA 1
ATOM 1430 C C . ALA A 1 185 ? -1.970 -12.635 0.544 1.00 79.19 185 ALA A C 1
ATOM 1432 O O . ALA A 1 185 ? -2.207 -13.322 -0.443 1.00 79.19 185 ALA A O 1
ATOM 1433 N N . SER A 1 186 ? -1.190 -11.548 0.475 1.00 81.00 186 SER A N 1
ATOM 1434 C CA . SER A 1 186 ? -0.657 -11.015 -0.787 1.00 81.00 186 SER A CA 1
ATOM 1435 C C . SER A 1 186 ? 0.104 -12.069 -1.598 1.00 81.00 186 SER A C 1
ATOM 1437 O O . SER A 1 186 ? -0.034 -12.094 -2.813 1.00 81.00 186 SER A O 1
ATOM 1439 N N . ALA A 1 187 ? 0.866 -12.954 -0.943 1.00 77.81 187 ALA A N 1
ATOM 1440 C CA . ALA A 1 187 ? 1.580 -14.034 -1.627 1.00 77.81 187 ALA A CA 1
ATOM 1441 C C . ALA A 1 187 ? 0.622 -15.035 -2.295 1.00 77.81 187 ALA A C 1
ATOM 1443 O O . ALA A 1 187 ? 0.810 -15.353 -3.463 1.00 77.81 187 ALA A O 1
ATOM 1444 N N . ARG A 1 188 ? -0.447 -15.450 -1.600 1.00 81.44 188 ARG A N 1
ATOM 1445 C CA . ARG A 1 188 ? -1.453 -16.382 -2.142 1.00 81.44 188 ARG A CA 1
ATOM 1446 C C . ARG A 1 188 ? -2.157 -15.816 -3.372 1.00 81.44 188 ARG A C 1
ATOM 1448 O O . ARG A 1 188 ? -2.263 -16.490 -4.381 1.00 81.44 188 ARG A O 1
ATOM 1455 N N . PHE A 1 189 ? -2.576 -14.550 -3.334 1.00 84.94 189 PHE A N 1
ATOM 1456 C CA . PHE A 1 189 ? -3.242 -13.934 -4.490 1.00 84.94 189 PHE A CA 1
ATOM 1457 C C . PHE A 1 189 ? -2.319 -13.762 -5.703 1.00 84.94 189 PHE A C 1
ATOM 1459 O O . PHE A 1 189 ? -2.806 -13.726 -6.833 1.00 84.94 189 PHE A O 1
ATOM 1466 N N . ILE A 1 190 ? -1.010 -13.608 -5.478 1.00 84.62 190 ILE A N 1
ATOM 1467 C CA . ILE A 1 190 ? -0.018 -13.583 -6.558 1.00 84.62 190 ILE A CA 1
ATOM 1468 C C . ILE A 1 190 ? 0.153 -14.993 -7.134 1.00 84.62 190 ILE A C 1
ATOM 1470 O O . ILE A 1 190 ? 0.106 -15.147 -8.352 1.00 84.62 190 ILE A O 1
ATOM 1474 N N . GLU A 1 191 ? 0.300 -16.002 -6.269 1.00 81.94 191 GLU A N 1
ATOM 1475 C CA . GLU A 1 191 ? 0.413 -17.421 -6.640 1.00 81.94 191 GLU A CA 1
ATOM 1476 C C . GLU A 1 191 ? -0.800 -17.896 -7.455 1.00 81.94 191 GLU A C 1
ATOM 1478 O O . GLU A 1 191 ? -0.635 -18.543 -8.485 1.00 81.94 191 GLU A O 1
ATOM 1483 N N . ASP A 1 192 ? -2.007 -17.497 -7.049 1.00 85.31 192 ASP A N 1
ATOM 1484 C CA . ASP A 1 192 ? -3.263 -17.840 -7.724 1.00 85.31 192 ASP A CA 1
ATOM 1485 C C . ASP A 1 192 ? -3.500 -17.051 -9.025 1.00 85.31 192 ASP A C 1
ATOM 1487 O O . ASP A 1 192 ? -4.528 -17.221 -9.673 1.00 85.31 192 ASP A O 1
ATOM 1491 N N . GLY A 1 193 ? -2.624 -16.110 -9.386 1.00 85.62 193 GLY A N 1
ATOM 1492 C CA . GLY A 1 193 ? -2.770 -15.284 -10.588 1.00 85.62 193 GLY A CA 1
ATOM 1493 C C . GLY A 1 193 ? -3.807 -14.151 -10.501 1.00 85.62 193 GLY A C 1
ATOM 1494 O O . GLY A 1 193 ? -3.764 -13.232 -11.318 1.00 85.62 193 GLY A O 1
ATOM 1495 N N . ARG A 1 194 ? -4.673 -14.139 -9.480 1.00 88.25 194 ARG A N 1
ATOM 1496 C CA . ARG A 1 194 ? -5.780 -13.173 -9.305 1.00 88.25 194 ARG A CA 1
ATOM 1497 C C . ARG A 1 194 ? -5.346 -11.705 -9.336 1.00 88.25 194 ARG A C 1
ATOM 1499 O O . ARG A 1 194 ? -6.040 -10.866 -9.901 1.00 88.25 194 ARG A O 1
ATOM 1506 N N . ILE A 1 195 ? -4.180 -11.373 -8.768 1.00 87.62 195 ILE A N 1
ATOM 1507 C CA . ILE A 1 195 ? -3.660 -9.991 -8.829 1.00 87.62 195 ILE A CA 1
ATOM 1508 C C . ILE A 1 195 ? -3.435 -9.541 -10.269 1.00 87.62 195 ILE A C 1
ATOM 1510 O O . ILE A 1 195 ? -3.660 -8.376 -10.590 1.00 87.62 195 ILE A O 1
ATOM 1514 N N . PHE A 1 196 ? -2.975 -10.445 -11.129 1.00 87.38 196 PHE A N 1
ATOM 1515 C CA . PHE A 1 196 ? -2.679 -10.119 -12.514 1.00 87.38 196 PHE A CA 1
ATOM 1516 C C . PHE A 1 196 ? -3.945 -9.926 -13.342 1.00 87.38 196 PHE A C 1
ATOM 1518 O O . PHE A 1 196 ? -3.966 -9.021 -14.168 1.00 87.38 196 PHE A O 1
ATOM 1525 N N . GLU A 1 197 ? -5.003 -10.691 -13.067 1.00 89.50 197 GLU A N 1
ATOM 1526 C CA . GLU A 1 197 ? -6.323 -10.478 -13.673 1.00 89.50 197 GLU A CA 1
ATOM 1527 C C . GLU A 1 197 ? -6.833 -9.059 -13.382 1.00 89.50 197 GLU A C 1
ATOM 1529 O O . GLU A 1 197 ? -7.262 -8.347 -14.287 1.00 89.50 197 GLU A O 1
ATOM 1534 N N . TRP A 1 198 ? -6.708 -8.596 -12.133 1.00 90.19 198 TRP A N 1
ATOM 1535 C CA . TRP A 1 198 ? -7.123 -7.240 -11.752 1.00 90.19 198 TRP A CA 1
ATOM 1536 C C . TRP A 1 198 ? -6.194 -6.148 -12.280 1.00 90.19 198 TRP A C 1
ATOM 1538 O O . TRP A 1 198 ? -6.639 -5.054 -12.626 1.00 90.19 198 TRP A O 1
ATOM 1548 N N . TRP A 1 199 ? -4.895 -6.432 -12.353 1.00 88.94 199 TRP A N 1
ATOM 1549 C CA . TRP A 1 199 ? -3.918 -5.518 -12.937 1.00 88.94 199 TRP A CA 1
ATOM 1550 C C . TRP A 1 199 ? -4.184 -5.310 -14.437 1.00 88.94 199 TRP A C 1
ATOM 1552 O O . TRP A 1 199 ? -4.027 -4.202 -14.945 1.00 88.94 199 TRP A O 1
ATOM 1562 N N . GLU A 1 200 ? -4.650 -6.337 -15.143 1.00 89.00 200 GLU A N 1
ATOM 1563 C CA . GLU A 1 200 ? -4.934 -6.290 -16.581 1.00 89.00 200 GLU A CA 1
ATOM 1564 C C . GLU A 1 200 ? -6.325 -5.731 -16.930 1.00 89.00 200 GLU A C 1
ATOM 1566 O O . GLU A 1 200 ? -6.637 -5.596 -18.112 1.00 89.00 200 GLU A O 1
ATOM 1571 N N . LEU A 1 201 ? -7.134 -5.324 -15.939 1.00 87.12 201 LEU A N 1
ATOM 1572 C CA . LEU A 1 201 ? -8.452 -4.711 -16.173 1.00 87.12 201 LEU A CA 1
ATOM 1573 C C . LEU A 1 201 ? -8.390 -3.447 -17.031 1.00 87.12 201 LEU A C 1
ATOM 1575 O O . LEU A 1 201 ? -9.300 -3.188 -17.816 1.00 87.12 201 LEU A O 1
ATOM 1579 N N . LEU A 1 202 ? -7.336 -2.644 -16.872 1.00 82.69 202 LEU A N 1
ATOM 1580 C CA . LEU A 1 202 ? -7.113 -1.470 -17.708 1.00 82.69 202 LEU A CA 1
ATOM 1581 C C . LEU A 1 202 ? -6.039 -1.772 -18.759 1.00 82.69 202 LEU A C 1
ATOM 1583 O O . LEU A 1 202 ? -4.999 -2.342 -18.413 1.00 82.69 202 LEU A O 1
ATOM 1587 N N . PRO A 1 203 ? -6.228 -1.336 -20.022 1.00 80.50 203 PRO A N 1
ATOM 1588 C CA . PRO A 1 203 ? -5.209 -1.484 -21.051 1.00 80.50 203 PRO A CA 1
ATOM 1589 C C . PRO A 1 203 ? -3.863 -0.906 -20.603 1.00 80.50 203 PRO A C 1
ATOM 1591 O O . PRO A 1 203 ? -3.796 0.139 -19.943 1.00 80.50 203 PRO A O 1
ATOM 1594 N N . ARG A 1 204 ? -2.763 -1.561 -20.991 1.00 73.44 204 ARG A N 1
ATOM 1595 C CA . ARG A 1 204 ? -1.411 -1.074 -20.678 1.00 73.44 204 ARG A CA 1
ATOM 1596 C C . ARG A 1 204 ? -1.236 0.347 -21.215 1.00 73.44 204 ARG A C 1
ATOM 1598 O O . ARG A 1 204 ? -1.546 0.626 -22.367 1.00 73.44 204 ARG A O 1
ATOM 1605 N N . GLY A 1 205 ? -0.743 1.241 -20.363 1.00 69.19 205 GLY A N 1
ATOM 1606 C CA . GLY A 1 205 ? -0.567 2.656 -20.698 1.00 69.19 205 GLY A CA 1
ATOM 1607 C C . GLY A 1 205 ? -1.816 3.527 -20.523 1.00 69.19 205 GLY A C 1
ATOM 1608 O O . GLY A 1 205 ? -1.658 4.740 -20.463 1.00 69.19 205 GLY A O 1
ATOM 1609 N N . ALA A 1 206 ? -3.017 2.957 -20.336 1.00 75.88 206 ALA A N 1
ATOM 1610 C CA . ALA A 1 206 ? -4.234 3.744 -20.091 1.00 75.88 206 ALA A CA 1
ATOM 1611 C C . ALA A 1 206 ? -4.127 4.577 -18.804 1.00 75.88 206 ALA A C 1
ATOM 1613 O O . ALA A 1 206 ? -4.531 5.735 -18.761 1.00 75.88 206 ALA A O 1
ATOM 1614 N N . ASN A 1 207 ? -3.541 3.990 -17.757 1.00 77.44 207 ASN A N 1
ATOM 1615 C CA . ASN A 1 207 ? -3.205 4.695 -16.528 1.00 77.44 207 ASN A CA 1
ATOM 1616 C C . ASN A 1 207 ? -1.919 4.103 -15.914 1.00 77.44 207 ASN A C 1
ATOM 1618 O O . ASN A 1 207 ? -1.963 3.072 -15.229 1.00 77.44 207 ASN A O 1
ATOM 1622 N N . PRO A 1 208 ? -0.747 4.731 -16.130 1.00 76.69 208 PRO A N 1
ATOM 1623 C CA . PRO A 1 208 ? 0.513 4.249 -15.568 1.00 76.69 208 PRO A CA 1
ATOM 1624 C C . PRO A 1 208 ? 0.490 4.169 -14.038 1.00 76.69 208 PRO A C 1
ATOM 1626 O O . PRO A 1 208 ? 1.062 3.246 -13.465 1.00 76.69 208 PRO A O 1
ATOM 1629 N N . ARG A 1 209 ? -0.221 5.078 -13.353 1.00 78.00 209 ARG A N 1
ATOM 1630 C CA . ARG A 1 209 ? -0.329 5.065 -11.884 1.00 78.00 209 ARG A CA 1
ATOM 1631 C C . ARG A 1 209 ? -1.124 3.866 -11.381 1.00 78.00 209 ARG A C 1
ATOM 1633 O O . ARG A 1 209 ? -0.711 3.266 -10.393 1.00 78.00 209 ARG A O 1
ATOM 1640 N N . PHE A 1 210 ? -2.212 3.499 -12.061 1.00 83.62 210 PHE A N 1
ATOM 1641 C CA . PHE A 1 210 ? -2.962 2.272 -11.775 1.00 83.62 210 PHE A CA 1
ATOM 1642 C C . PHE A 1 210 ? -2.040 1.055 -11.844 1.00 83.62 210 PHE A C 1
ATOM 1644 O O . PHE A 1 210 ? -1.959 0.280 -10.895 1.00 83.62 210 PHE A O 1
ATOM 1651 N N . SER A 1 211 ? -1.258 0.958 -12.921 1.00 84.62 211 SER A N 1
ATOM 1652 C CA . SER A 1 211 ? -0.316 -0.146 -13.108 1.00 84.62 211 SER A CA 1
ATOM 1653 C C . SER A 1 211 ? 0.786 -0.168 -12.041 1.00 84.62 211 SER A C 1
ATOM 1655 O O . SER A 1 211 ? 1.081 -1.213 -11.468 1.00 84.62 211 SER A O 1
ATOM 1657 N N . LEU A 1 212 ? 1.366 0.991 -11.710 1.00 85.38 212 LEU A N 1
ATOM 1658 C CA . LEU A 1 212 ? 2.376 1.102 -10.653 1.00 85.38 212 LEU A CA 1
ATOM 1659 C C . LEU A 1 212 ? 1.838 0.734 -9.268 1.00 85.38 212 LEU A C 1
ATOM 1661 O O . LEU A 1 212 ? 2.586 0.265 -8.412 1.00 85.38 212 LEU A O 1
ATOM 1665 N N . MET A 1 213 ? 0.554 0.976 -9.018 1.00 86.88 213 MET A N 1
ATOM 1666 C CA . MET A 1 213 ? -0.070 0.686 -7.736 1.00 86.88 213 MET A CA 1
ATOM 1667 C C . MET A 1 213 ? -0.069 -0.818 -7.444 1.00 86.88 213 MET A C 1
ATOM 1669 O O . MET A 1 213 ? 0.229 -1.220 -6.320 1.00 86.88 213 MET A O 1
ATOM 1673 N N . TRP A 1 214 ? -0.321 -1.648 -8.459 1.00 88.50 214 TRP A N 1
ATOM 1674 C CA . TRP A 1 214 ? -0.334 -3.107 -8.334 1.00 88.50 214 TRP A CA 1
ATOM 1675 C C . TRP A 1 214 ? 1.035 -3.697 -7.981 1.00 88.50 214 TRP A C 1
ATOM 1677 O O . TRP A 1 214 ? 1.093 -4.689 -7.254 1.00 88.50 214 TRP A O 1
ATOM 1687 N N . ILE A 1 215 ? 2.136 -3.016 -8.332 1.00 88.81 215 ILE A N 1
ATOM 1688 C CA . ILE A 1 215 ? 3.506 -3.380 -7.912 1.00 88.81 215 ILE A CA 1
ATOM 1689 C C . ILE A 1 215 ? 3.648 -3.381 -6.376 1.00 88.81 215 ILE A C 1
ATOM 1691 O O . ILE A 1 215 ? 4.535 -4.040 -5.829 1.00 88.81 215 ILE A O 1
ATOM 1695 N N . ALA A 1 216 ? 2.747 -2.719 -5.639 1.00 86.19 216 ALA A N 1
ATOM 1696 C CA . ALA A 1 216 ? 2.731 -2.758 -4.182 1.00 86.19 216 ALA A CA 1
ATOM 1697 C C . ALA A 1 216 ? 2.649 -4.182 -3.607 1.00 86.19 216 ALA A C 1
ATOM 1699 O O . ALA A 1 216 ? 3.260 -4.424 -2.563 1.00 86.19 216 ALA A O 1
ATOM 1700 N N . LEU A 1 217 ? 1.910 -5.104 -4.239 1.00 87.00 217 LEU A N 1
ATOM 1701 C CA . LEU A 1 217 ? 1.764 -6.472 -3.723 1.00 87.00 217 LEU A CA 1
ATOM 1702 C C . LEU A 1 217 ? 3.006 -7.325 -3.992 1.00 87.00 217 LEU A C 1
ATOM 1704 O O . LEU A 1 217 ? 3.541 -7.853 -3.013 1.00 87.00 217 LEU A O 1
ATOM 1708 N N . PRO A 1 218 ? 3.557 -7.388 -5.223 1.00 88.06 218 PRO A N 1
ATOM 1709 C CA . PRO A 1 218 ? 4.857 -8.011 -5.454 1.00 88.06 218 PRO A CA 1
ATOM 1710 C C . PRO A 1 218 ? 5.955 -7.423 -4.562 1.00 88.06 218 PRO A C 1
ATOM 1712 O O . PRO A 1 218 ? 6.746 -8.168 -3.992 1.00 88.06 218 PRO A O 1
ATOM 1715 N N . ALA A 1 219 ? 5.972 -6.102 -4.336 1.00 88.69 219 ALA A N 1
ATOM 1716 C CA . ALA A 1 219 ? 6.931 -5.466 -3.427 1.00 88.69 219 ALA A CA 1
ATOM 1717 C C . ALA A 1 219 ? 6.823 -5.979 -1.983 1.00 88.69 219 ALA A C 1
ATOM 1719 O O . ALA A 1 219 ? 7.834 -6.173 -1.300 1.00 88.69 219 ALA A O 1
ATOM 1720 N N . ARG A 1 220 ? 5.591 -6.164 -1.492 1.00 85.25 220 ARG A N 1
ATOM 1721 C CA . ARG A 1 220 ? 5.315 -6.724 -0.163 1.00 85.25 220 ARG A CA 1
ATOM 1722 C C . ARG A 1 220 ? 5.757 -8.182 -0.087 1.00 85.25 220 ARG A C 1
ATOM 1724 O O . ARG A 1 220 ? 6.489 -8.524 0.841 1.00 85.25 220 ARG A O 1
ATOM 1731 N N . ALA A 1 221 ? 5.368 -8.995 -1.066 1.00 84.56 221 ALA A N 1
ATOM 1732 C CA . ALA A 1 221 ? 5.711 -10.411 -1.138 1.00 84.56 221 ALA A CA 1
ATOM 1733 C C . ALA A 1 221 ? 7.231 -10.628 -1.217 1.00 84.56 221 ALA A C 1
ATOM 1735 O O . ALA A 1 221 ? 7.780 -11.378 -0.412 1.00 84.56 221 ALA A O 1
ATOM 1736 N N . ALA A 1 222 ? 7.933 -9.885 -2.081 1.00 86.19 222 ALA A N 1
ATOM 1737 C CA . ALA A 1 222 ? 9.394 -9.913 -2.190 1.00 86.19 222 ALA A CA 1
ATOM 1738 C C . ALA A 1 222 ? 10.079 -9.577 -0.863 1.00 86.19 222 ALA A C 1
ATOM 1740 O O . ALA A 1 222 ? 10.976 -10.290 -0.409 1.00 86.19 222 ALA A O 1
ATOM 1741 N N . LYS A 1 223 ? 9.608 -8.530 -0.177 1.00 85.69 223 LYS A N 1
ATOM 1742 C CA . LYS A 1 223 ? 10.157 -8.151 1.125 1.00 85.69 223 LYS A CA 1
ATOM 1743 C C . LYS A 1 223 ? 9.905 -9.211 2.202 1.00 85.69 223 LYS A C 1
ATOM 1745 O O . LYS A 1 223 ? 10.790 -9.440 3.024 1.00 85.69 223 LYS A O 1
ATOM 1750 N N . VAL A 1 224 ? 8.722 -9.829 2.238 1.00 80.81 224 VAL A N 1
ATOM 1751 C CA . VAL A 1 224 ? 8.406 -10.901 3.201 1.00 80.81 224 VAL A CA 1
ATOM 1752 C C . VAL A 1 224 ? 9.232 -12.146 2.929 1.00 80.81 224 VAL A C 1
ATOM 1754 O O . VAL A 1 224 ? 9.795 -12.708 3.865 1.00 80.81 224 VAL A O 1
ATOM 1757 N N . ARG A 1 225 ? 9.362 -12.551 1.665 1.00 81.44 225 ARG A N 1
ATOM 1758 C CA . ARG A 1 225 ? 10.237 -13.651 1.253 1.00 81.44 225 ARG A CA 1
ATOM 1759 C C . ARG A 1 225 ? 11.662 -13.427 1.750 1.00 81.44 225 ARG A C 1
ATOM 1761 O O . ARG A 1 225 ? 12.196 -14.268 2.464 1.00 81.44 225 ARG A O 1
ATOM 1768 N N . TRP A 1 226 ? 12.222 -12.251 1.463 1.00 84.81 226 TRP A N 1
ATOM 1769 C CA . TRP A 1 226 ? 13.539 -11.862 1.961 1.00 84.81 226 TRP A CA 1
ATOM 1770 C C . TRP A 1 226 ? 13.611 -11.931 3.495 1.00 84.81 226 TRP A C 1
ATOM 1772 O O . TRP A 1 226 ? 14.498 -12.576 4.040 1.00 84.81 226 TRP A O 1
ATOM 1782 N N . ALA A 1 227 ? 12.653 -11.329 4.206 1.00 79.81 227 ALA A N 1
ATOM 1783 C CA . ALA A 1 227 ? 12.686 -11.238 5.668 1.00 79.81 227 ALA A CA 1
ATOM 1784 C C . ALA A 1 227 ? 12.480 -12.583 6.385 1.00 79.81 227 ALA A C 1
ATOM 1786 O O . ALA A 1 227 ? 12.979 -12.758 7.495 1.00 79.81 227 ALA A O 1
ATOM 1787 N N . SER A 1 228 ? 11.718 -13.497 5.782 1.00 74.31 228 SER A N 1
ATOM 1788 C CA . SER A 1 228 ? 11.422 -14.826 6.332 1.00 74.31 228 SER A CA 1
ATOM 1789 C C . SER A 1 228 ? 12.515 -15.852 6.045 1.00 74.31 228 SER A C 1
ATOM 1791 O O . SER A 1 228 ? 12.504 -16.919 6.648 1.00 74.31 228 SER A O 1
ATOM 1793 N N . GLY A 1 229 ? 13.430 -15.561 5.113 1.00 69.31 229 GLY A N 1
ATOM 1794 C CA . GLY A 1 229 ? 14.417 -16.532 4.651 1.00 69.31 229 GLY A CA 1
ATOM 1795 C C . GLY A 1 229 ? 13.801 -17.723 3.910 1.00 69.31 229 GLY A C 1
ATOM 1796 O O . GLY A 1 229 ? 14.475 -18.731 3.730 1.00 69.31 229 GLY A O 1
ATOM 1797 N N . ASN A 1 230 ? 12.539 -17.623 3.478 1.00 68.69 230 ASN A N 1
ATOM 1798 C CA . ASN A 1 230 ? 11.855 -18.702 2.778 1.00 68.69 230 ASN A CA 1
ATOM 1799 C C . ASN A 1 230 ? 12.384 -18.818 1.331 1.00 68.69 230 ASN A C 1
ATOM 1801 O O . ASN A 1 230 ? 12.244 -17.853 0.574 1.00 68.69 230 ASN A O 1
ATOM 1805 N N . PRO A 1 231 ? 12.947 -19.973 0.915 1.00 58.03 231 PRO A N 1
ATOM 1806 C CA . PRO A 1 231 ? 13.566 -20.174 -0.397 1.00 58.03 231 PRO A CA 1
ATOM 1807 C C . PRO A 1 231 ? 12.590 -20.201 -1.584 1.00 58.03 231 PRO A C 1
ATOM 1809 O O . PRO A 1 231 ? 13.007 -20.590 -2.672 1.00 58.03 231 PRO A O 1
ATOM 1812 N N . ARG A 1 232 ? 11.313 -19.802 -1.424 1.00 64.31 232 ARG A N 1
ATOM 1813 C CA . ARG A 1 232 ? 10.337 -19.779 -2.533 1.00 64.31 232 ARG A CA 1
ATOM 1814 C C . ARG A 1 232 ? 10.961 -19.148 -3.790 1.00 64.31 232 ARG A C 1
ATOM 1816 O O . ARG A 1 232 ? 11.637 -18.119 -3.664 1.00 64.31 232 ARG A O 1
ATOM 1823 N N . PRO A 1 233 ? 10.778 -19.739 -4.980 1.00 61.09 233 PRO A N 1
ATOM 1824 C CA . PRO A 1 233 ? 11.413 -19.235 -6.187 1.00 61.09 233 PRO A CA 1
ATOM 1825 C C . PRO A 1 233 ? 10.938 -17.801 -6.499 1.00 61.09 233 PRO A C 1
ATOM 1827 O O . PRO A 1 233 ? 9.778 -17.473 -6.244 1.00 61.09 233 PRO A O 1
ATOM 1830 N N . PRO A 1 234 ? 11.817 -16.922 -7.007 1.00 61.47 234 PRO A N 1
ATOM 1831 C CA . PRO A 1 234 ? 11.465 -15.547 -7.381 1.00 61.47 234 PRO A CA 1
ATOM 1832 C C . PRO A 1 234 ? 10.360 -15.484 -8.445 1.00 61.47 234 PRO A C 1
ATOM 1834 O O . PRO A 1 234 ? 9.512 -14.592 -8.380 1.00 61.47 234 PRO A O 1
ATOM 1837 N N . ASP A 1 235 ? 10.304 -16.482 -9.334 1.00 64.06 235 ASP A N 1
ATOM 1838 C CA . ASP A 1 235 ? 9.260 -16.646 -10.361 1.00 64.06 235 ASP A CA 1
ATOM 1839 C C . ASP A 1 235 ? 7.841 -16.732 -9.785 1.00 64.06 235 ASP A C 1
ATOM 1841 O O . ASP A 1 235 ? 6.858 -16.463 -10.469 1.00 64.06 235 ASP A O 1
ATOM 1845 N N . LEU A 1 236 ? 7.727 -17.076 -8.502 1.00 65.06 236 LEU A N 1
ATOM 1846 C CA . LEU A 1 236 ? 6.461 -17.162 -7.790 1.00 65.06 236 LEU A CA 1
ATOM 1847 C C . LEU A 1 236 ? 5.908 -15.780 -7.401 1.00 65.06 236 LEU A C 1
ATOM 1849 O O . LEU A 1 236 ? 4.714 -15.638 -7.170 1.00 65.06 236 LEU A O 1
ATOM 1853 N N . ILE A 1 237 ? 6.767 -14.756 -7.308 1.00 72.38 237 ILE A N 1
ATOM 1854 C CA . ILE A 1 237 ? 6.358 -13.370 -7.015 1.00 72.38 237 ILE A CA 1
ATOM 1855 C C . ILE A 1 237 ? 6.059 -12.615 -8.310 1.00 72.38 237 ILE A C 1
ATOM 1857 O O . ILE A 1 237 ? 5.138 -11.797 -8.363 1.00 72.38 237 ILE A O 1
ATOM 1861 N N . LEU A 1 238 ? 6.853 -12.865 -9.348 1.00 73.81 238 LEU A N 1
ATOM 1862 C CA . LEU A 1 238 ? 6.602 -12.359 -10.684 1.00 73.81 238 LEU A CA 1
ATOM 1863 C C . LEU A 1 238 ? 7.125 -13.389 -11.691 1.00 73.81 238 LEU A C 1
ATOM 1865 O O . LEU A 1 238 ? 8.342 -13.534 -11.795 1.00 73.81 238 LEU A O 1
ATOM 1869 N N . PRO A 1 239 ? 6.243 -14.079 -12.434 1.00 72.38 239 PRO A N 1
ATOM 1870 C CA . PRO A 1 239 ? 6.665 -15.012 -13.472 1.00 72.38 239 PRO A CA 1
ATOM 1871 C C . PRO A 1 239 ? 7.643 -14.334 -14.431 1.00 72.38 239 PRO A C 1
ATOM 1873 O O . PRO A 1 239 ? 7.420 -13.183 -14.813 1.00 72.38 239 PRO A O 1
ATOM 1876 N N . SER A 1 240 ? 8.702 -15.028 -14.845 1.00 66.88 240 SER A N 1
ATOM 1877 C CA . SER A 1 240 ? 9.821 -14.457 -15.613 1.00 66.88 240 SER A CA 1
ATOM 1878 C C . SER A 1 240 ? 9.348 -13.730 -16.888 1.00 66.88 240 SER A C 1
ATOM 1880 O O . SER A 1 240 ? 9.814 -12.635 -17.197 1.00 66.88 240 SER A O 1
ATOM 1882 N N . GLY A 1 241 ? 8.302 -14.242 -17.552 1.00 71.81 241 GLY A N 1
ATOM 1883 C CA . GLY A 1 241 ? 7.669 -13.602 -18.719 1.00 71.81 241 GLY A CA 1
ATOM 1884 C C . GLY A 1 241 ? 6.946 -12.272 -18.443 1.00 71.81 241 GLY A C 1
ATOM 1885 O O . GLY A 1 241 ? 6.608 -11.544 -19.373 1.00 71.81 241 GLY A O 1
ATOM 1886 N N . ARG A 1 242 ? 6.707 -11.918 -17.175 1.00 77.06 242 ARG A N 1
ATOM 1887 C CA . ARG A 1 242 ? 6.079 -10.653 -16.759 1.00 77.06 242 ARG A CA 1
ATOM 1888 C C . ARG A 1 242 ? 7.099 -9.612 -16.292 1.00 77.06 242 ARG A C 1
ATOM 1890 O O . ARG A 1 242 ? 6.742 -8.439 -16.212 1.00 77.06 242 ARG A O 1
ATOM 1897 N N . LEU A 1 243 ? 8.354 -9.988 -16.023 1.00 81.56 243 LEU A N 1
ATOM 1898 C CA . LEU A 1 243 ? 9.369 -9.060 -15.511 1.00 81.56 243 LEU A CA 1
ATOM 1899 C C . LEU A 1 243 ? 9.658 -7.904 -16.476 1.00 81.56 243 LEU A C 1
ATOM 1901 O O . LEU A 1 243 ? 9.610 -6.741 -16.071 1.00 81.56 243 LEU A O 1
ATOM 1905 N N . SER A 1 244 ? 9.880 -8.215 -17.754 1.00 80.69 244 SER A N 1
ATOM 1906 C CA . SER A 1 244 ? 10.069 -7.197 -18.795 1.00 80.69 244 SER A CA 1
ATOM 1907 C C . SER A 1 244 ? 8.862 -6.259 -18.879 1.00 80.69 244 SER A C 1
ATOM 1909 O O . SER A 1 244 ? 9.037 -5.044 -18.858 1.00 80.69 244 SER A O 1
ATOM 1911 N N . ALA A 1 245 ? 7.639 -6.799 -18.840 1.00 81.69 245 ALA A N 1
ATOM 1912 C CA . ALA A 1 245 ? 6.421 -5.992 -18.884 1.00 81.69 245 ALA A CA 1
ATOM 1913 C C . ALA A 1 245 ? 6.296 -5.031 -17.686 1.00 81.69 245 ALA A C 1
ATOM 1915 O O . ALA A 1 245 ? 5.870 -3.888 -17.850 1.00 81.69 245 ALA A O 1
ATOM 1916 N N . VAL A 1 246 ? 6.686 -5.459 -16.480 1.00 83.06 246 VAL A N 1
ATOM 1917 C CA . VAL A 1 246 ? 6.705 -4.579 -15.299 1.00 83.06 246 VAL A CA 1
ATOM 1918 C C . VAL A 1 246 ? 7.721 -3.454 -15.467 1.00 83.06 246 VAL A C 1
ATOM 1920 O O . VAL A 1 246 ? 7.431 -2.311 -15.117 1.00 83.06 246 VAL A O 1
ATOM 1923 N N . MET A 1 247 ? 8.890 -3.744 -16.031 1.00 86.69 247 MET A N 1
ATOM 1924 C CA . MET A 1 247 ? 9.918 -2.729 -16.258 1.00 86.69 247 MET A CA 1
ATOM 1925 C C . MET A 1 247 ? 9.524 -1.740 -17.357 1.00 86.69 247 MET A C 1
ATOM 1927 O O . MET A 1 247 ? 9.794 -0.547 -17.216 1.00 86.69 247 MET A O 1
ATOM 1931 N N . ASP A 1 248 ? 8.790 -2.185 -18.375 1.00 83.88 248 ASP A N 1
ATOM 1932 C CA . ASP A 1 248 ? 8.197 -1.301 -19.381 1.00 83.88 248 ASP A CA 1
ATOM 1933 C C . ASP A 1 248 ? 7.134 -0.377 -18.782 1.00 83.88 248 ASP A C 1
ATOM 1935 O O . ASP A 1 248 ? 7.109 0.814 -19.090 1.00 83.88 248 ASP A O 1
ATOM 1939 N N . ILE A 1 249 ? 6.298 -0.884 -17.868 1.00 84.81 249 ILE A N 1
ATOM 1940 C CA . ILE A 1 249 ? 5.342 -0.064 -17.106 1.00 84.81 249 ILE A CA 1
ATOM 1941 C C . ILE A 1 249 ? 6.086 0.994 -16.283 1.00 84.81 249 ILE A C 1
ATOM 1943 O O . ILE A 1 249 ? 5.691 2.162 -16.266 1.00 84.81 249 ILE A O 1
ATOM 1947 N N . VAL A 1 250 ? 7.169 0.601 -15.606 1.00 86.75 250 VAL A N 1
ATOM 1948 C CA . VAL A 1 250 ? 7.994 1.514 -14.804 1.00 86.75 250 VAL A CA 1
ATOM 1949 C C . VAL A 1 250 ? 8.617 2.592 -15.691 1.00 86.75 250 VAL A C 1
ATOM 1951 O O . VAL A 1 250 ? 8.474 3.772 -15.377 1.00 86.75 250 VAL A O 1
ATOM 1954 N N . ALA A 1 251 ? 9.226 2.225 -16.819 1.00 85.75 251 ALA A N 1
ATOM 1955 C CA . ALA A 1 251 ? 9.799 3.181 -17.764 1.00 85.75 251 ALA A CA 1
ATOM 1956 C C . ALA A 1 251 ? 8.728 4.112 -18.363 1.00 85.75 251 ALA A C 1
ATOM 1958 O O . ALA A 1 251 ? 8.911 5.328 -18.394 1.00 85.75 251 ALA A O 1
ATOM 1959 N N . GLY A 1 252 ? 7.579 3.563 -18.770 1.00 81.50 252 GLY A N 1
ATOM 1960 C CA . GLY A 1 252 ? 6.451 4.326 -19.309 1.00 81.50 252 GLY A CA 1
ATOM 1961 C C . GLY A 1 252 ? 5.864 5.321 -18.304 1.00 81.50 252 GLY A C 1
ATOM 1962 O O . GLY A 1 252 ? 5.480 6.425 -18.676 1.00 81.50 252 GLY A O 1
ATOM 1963 N N . SER A 1 253 ? 5.871 4.984 -17.011 1.00 83.19 253 SER A N 1
ATOM 1964 C CA . SER A 1 253 ? 5.396 5.878 -15.946 1.00 83.19 253 SER A CA 1
ATOM 1965 C C . SER A 1 253 ? 6.275 7.109 -15.703 1.00 83.19 253 SER A C 1
ATOM 1967 O O . SER A 1 253 ? 5.825 8.060 -15.063 1.00 83.19 253 SER A O 1
ATOM 1969 N N . MET A 1 254 ? 7.516 7.105 -16.204 1.00 84.38 254 MET A N 1
ATOM 1970 C CA . MET A 1 254 ? 8.457 8.218 -16.049 1.00 84.38 254 MET A CA 1
ATOM 1971 C C . MET A 1 254 ? 8.325 9.273 -17.152 1.00 84.38 254 MET A C 1
ATOM 1973 O O . MET A 1 254 ? 9.070 10.250 -17.118 1.00 84.38 254 MET A O 1
ATOM 1977 N N . CYS A 1 255 ? 7.401 9.093 -18.106 1.00 79.00 255 CYS A N 1
ATOM 1978 C CA . CYS A 1 255 ? 7.193 9.997 -19.243 1.00 79.00 255 CYS A CA 1
ATOM 1979 C C . CYS A 1 255 ? 8.495 10.269 -20.015 1.00 79.00 255 CYS A C 1
ATOM 1981 O O . CYS A 1 255 ? 8.807 11.415 -20.346 1.00 79.00 255 CYS A O 1
ATOM 1983 N N . LEU A 1 256 ? 9.293 9.218 -20.234 1.00 81.38 256 LEU A N 1
ATOM 1984 C CA . LEU A 1 256 ? 10.553 9.330 -20.965 1.00 81.38 256 LEU A CA 1
ATOM 1985 C C . LEU A 1 256 ? 10.276 9.809 -22.399 1.00 81.38 256 LEU A C 1
ATOM 1987 O O . LEU A 1 256 ? 9.288 9.371 -22.996 1.00 81.38 256 LEU A O 1
ATOM 1991 N N . PRO A 1 257 ? 11.133 10.673 -22.966 1.00 73.00 257 PRO A N 1
ATOM 1992 C CA . PRO A 1 257 ? 11.005 11.063 -24.359 1.00 73.00 257 PRO A CA 1
ATOM 1993 C C . PRO A 1 257 ? 11.170 9.815 -25.235 1.00 73.00 257 PRO A C 1
ATOM 1995 O O . PRO A 1 257 ? 12.113 9.043 -25.060 1.00 73.00 257 PRO A O 1
ATOM 1998 N N . VAL A 1 258 ? 10.219 9.598 -26.141 1.00 71.38 258 VAL A N 1
ATOM 1999 C CA . VAL A 1 258 ? 10.330 8.613 -27.223 1.00 71.38 258 VAL A CA 1
ATOM 2000 C C . VAL A 1 258 ? 10.735 9.390 -28.474 1.00 71.38 258 VAL A C 1
ATOM 2002 O O . VAL A 1 258 ? 10.253 10.510 -28.658 1.00 71.38 258 VAL A O 1
ATOM 2005 N N . ASP A 1 259 ? 11.619 8.822 -29.297 1.00 58.34 259 ASP A N 1
ATOM 2006 C CA . ASP A 1 259 ? 12.333 9.506 -30.393 1.00 58.34 259 ASP A CA 1
ATOM 2007 C C . ASP A 1 259 ? 11.437 10.255 -31.412 1.00 58.3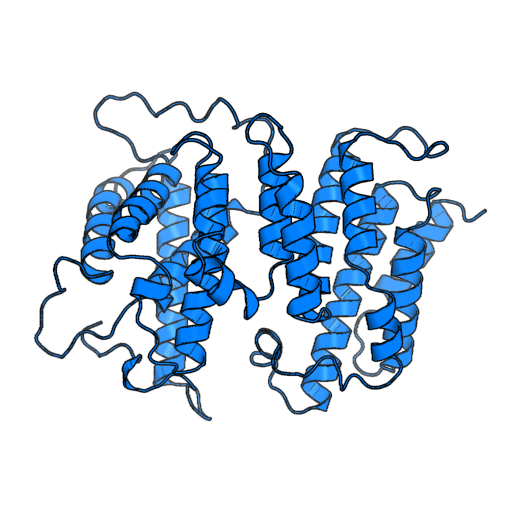4 259 ASP A C 1
ATOM 2009 O O . ASP A 1 259 ? 11.921 11.139 -32.112 1.00 58.34 259 ASP A O 1
ATOM 2013 N N . ASP A 1 260 ? 10.122 10.013 -31.433 1.00 50.38 260 ASP A N 1
ATOM 2014 C CA . ASP A 1 260 ? 9.170 10.622 -32.377 1.00 50.38 260 ASP A CA 1
ATOM 2015 C C . ASP A 1 260 ? 8.443 11.890 -31.881 1.00 50.38 260 ASP A C 1
ATOM 2017 O O . ASP A 1 260 ? 7.438 12.306 -32.463 1.00 50.38 260 ASP A O 1
ATOM 2021 N N . GLY A 1 261 ? 8.887 12.530 -30.793 1.00 46.41 261 GLY A N 1
ATOM 2022 C CA . GLY A 1 261 ? 8.370 13.844 -30.357 1.00 46.41 261 GLY A CA 1
ATOM 2023 C C . GLY A 1 261 ? 6.901 13.870 -29.898 1.00 46.41 261 GLY A C 1
ATOM 2024 O O . GLY A 1 261 ? 6.423 14.879 -29.380 1.00 46.41 261 GLY A O 1
ATOM 2025 N N . LYS A 1 262 ? 6.179 12.753 -30.016 1.00 45.94 262 LYS A N 1
ATOM 2026 C CA . LYS A 1 262 ? 4.867 12.536 -29.414 1.00 45.94 262 LYS A CA 1
ATOM 2027 C C . LYS A 1 262 ? 5.084 11.931 -28.037 1.00 45.94 262 LYS A C 1
ATOM 2029 O O . LYS A 1 262 ? 5.156 10.714 -27.884 1.00 45.94 262 LYS A O 1
ATOM 2034 N N . SER A 1 263 ? 5.176 12.786 -27.020 1.00 46.69 263 SER A N 1
ATOM 2035 C CA . SER A 1 263 ? 4.862 12.344 -25.661 1.00 46.69 263 SER A CA 1
ATOM 2036 C C . SER A 1 263 ? 3.480 11.704 -25.734 1.00 46.69 263 SER A C 1
ATOM 2038 O O . SER A 1 263 ? 2.526 12.398 -26.082 1.00 46.69 263 SER A O 1
ATOM 2040 N N . ALA A 1 264 ? 3.376 10.392 -25.500 1.00 49.12 264 ALA A N 1
ATOM 2041 C CA . ALA A 1 264 ? 2.087 9.714 -25.446 1.00 49.12 264 ALA A CA 1
ATOM 2042 C C . ALA A 1 264 ? 1.210 10.500 -24.465 1.00 49.12 264 ALA A C 1
ATOM 2044 O O . ALA A 1 264 ? 1.539 10.593 -23.281 1.00 49.12 264 ALA A O 1
ATOM 2045 N N . SER A 1 265 ? 0.182 11.171 -24.988 1.00 43.75 265 SER A N 1
ATOM 2046 C CA . SER A 1 265 ? -0.674 12.058 -24.210 1.00 43.75 265 SER A CA 1
ATOM 2047 C C . SER A 1 265 ? -1.300 11.234 -23.094 1.00 43.75 265 SER A C 1
ATOM 2049 O O . SER A 1 265 ? -2.098 10.331 -23.350 1.00 43.75 265 SER A O 1
ATOM 2051 N N . LEU A 1 266 ? -0.926 11.535 -21.856 1.00 46.97 266 LEU A N 1
ATOM 2052 C CA . LEU A 1 266 ? -1.418 10.880 -20.645 1.00 46.97 266 LEU A CA 1
ATOM 2053 C C . LEU A 1 266 ? -2.840 11.360 -20.273 1.00 46.97 266 LEU A C 1
ATOM 2055 O O . LEU A 1 266 ? -3.255 11.224 -19.127 1.00 46.97 266 LEU A O 1
ATOM 2059 N N . ASP A 1 267 ? -3.585 11.927 -21.226 1.00 43.78 267 ASP A N 1
ATOM 2060 C CA . ASP A 1 267 ? -4.641 12.911 -20.955 1.00 43.78 267 ASP A CA 1
ATOM 2061 C C . ASP A 1 267 ? -6.039 12.335 -20.718 1.00 43.78 267 ASP A C 1
ATOM 2063 O O . ASP A 1 267 ? -6.931 13.066 -20.311 1.00 43.78 267 ASP A O 1
ATOM 2067 N N . ILE A 1 268 ? -6.269 11.031 -20.890 1.00 44.66 268 ILE A N 1
ATOM 2068 C CA . ILE A 1 268 ? -7.636 10.491 -20.729 1.00 44.66 268 ILE A CA 1
ATOM 2069 C C . ILE A 1 268 ? -8.017 10.345 -19.238 1.00 44.66 268 ILE A C 1
ATOM 2071 O O . ILE A 1 268 ? -9.195 10.322 -18.896 1.00 44.66 268 ILE A O 1
ATOM 2075 N N . TRP A 1 269 ? -7.029 10.296 -18.332 1.00 45.34 269 TRP A N 1
ATOM 2076 C CA . TRP A 1 269 ? -7.236 10.127 -16.881 1.00 45.34 269 TRP A CA 1
ATOM 2077 C C . TRP A 1 269 ? -6.380 11.084 -16.027 1.00 45.34 269 TRP A C 1
ATOM 2079 O O . TRP A 1 269 ? -6.264 10.891 -14.813 1.00 45.34 269 TRP A O 1
ATOM 2089 N N . ALA A 1 270 ? -5.729 12.076 -16.653 1.00 43.25 270 ALA A N 1
ATOM 2090 C CA . ALA A 1 270 ? -4.798 12.994 -15.991 1.00 43.25 270 ALA A CA 1
ATOM 2091 C C . ALA A 1 270 ? -5.490 13.963 -15.018 1.00 43.25 270 ALA A C 1
ATOM 2093 O O . ALA A 1 270 ? -4.924 14.246 -13.957 1.00 43.25 270 ALA A O 1
ATOM 2094 N N . ASP A 1 271 ? -6.705 14.412 -15.344 1.00 41.09 271 ASP A N 1
ATOM 2095 C CA . ASP A 1 271 ? -7.376 15.497 -14.618 1.00 41.09 271 ASP A CA 1
ATOM 2096 C C . ASP A 1 271 ? -8.138 15.036 -13.362 1.00 41.09 271 ASP A C 1
ATOM 2098 O O . ASP A 1 271 ? -8.103 15.720 -12.339 1.00 41.09 271 ASP A O 1
ATOM 2102 N N . ASP A 1 272 ? -8.714 13.829 -13.355 1.00 42.12 272 ASP A N 1
ATOM 2103 C CA . ASP A 1 272 ? -9.602 13.368 -12.267 1.00 42.12 272 ASP A CA 1
ATOM 2104 C C . ASP A 1 272 ? -8.876 12.622 -11.129 1.00 42.12 272 ASP A C 1
ATOM 2106 O O . ASP A 1 272 ? -9.486 12.036 -10.235 1.00 42.12 272 ASP A O 1
ATOM 2110 N N . CYS A 1 273 ? -7.543 12.595 -11.138 1.00 42.00 273 CYS A N 1
ATOM 2111 C CA . CYS A 1 273 ? -6.752 11.868 -10.145 1.00 42.00 273 CYS A CA 1
ATOM 2112 C C . CYS A 1 273 ? -5.588 12.721 -9.632 1.00 42.00 273 CYS A C 1
ATOM 2114 O O . CYS A 1 273 ? -4.418 12.316 -9.696 1.00 42.00 273 CYS A O 1
ATOM 2116 N N . GLN A 1 274 ? -5.904 13.875 -9.035 1.00 42.03 274 GLN A N 1
ATOM 2117 C CA . GLN A 1 274 ? -5.007 14.611 -8.132 1.00 42.03 274 GLN A CA 1
ATOM 2118 C C . GLN A 1 274 ? -4.743 13.830 -6.825 1.00 42.03 274 GLN A C 1
ATOM 2120 O O . GLN A 1 274 ? -4.797 14.359 -5.721 1.00 42.03 274 GLN A O 1
ATOM 2125 N N . TRP A 1 275 ? -4.384 12.549 -6.915 1.00 48.00 275 TRP A N 1
ATOM 2126 C CA . TRP A 1 275 ? -3.926 11.758 -5.777 1.00 48.00 275 TRP A CA 1
ATOM 2127 C C . TRP A 1 275 ? -2.445 12.062 -5.503 1.00 48.00 275 TRP A C 1
ATOM 2129 O O . TRP A 1 275 ? -1.562 11.211 -5.653 1.00 48.00 275 TRP A O 1
ATOM 2139 N N . ALA A 1 276 ? -2.171 13.308 -5.101 1.00 40.19 276 ALA A N 1
ATOM 2140 C CA . ALA A 1 276 ? -0.848 13.867 -4.799 1.00 40.19 276 ALA A CA 1
ATOM 2141 C C . ALA A 1 276 ? -0.039 13.039 -3.773 1.00 40.19 276 ALA A C 1
ATOM 2143 O O . ALA A 1 276 ? 1.184 13.141 -3.699 1.00 40.19 276 ALA A O 1
ATOM 2144 N N . PHE A 1 277 ? -0.699 12.160 -3.015 1.00 43.00 277 PHE A N 1
ATOM 2145 C CA . PHE A 1 277 ? -0.078 11.306 -2.001 1.00 43.00 277 PHE A CA 1
ATOM 2146 C C . PHE A 1 277 ? 0.754 10.137 -2.570 1.00 43.00 277 PHE A C 1
ATOM 2148 O O . PHE A 1 277 ? 1.608 9.574 -1.873 1.00 43.00 277 PHE A O 1
ATOM 2155 N N . LEU A 1 278 ? 0.513 9.744 -3.828 1.00 50.53 278 LEU A N 1
ATOM 2156 C CA . LEU A 1 278 ? 1.096 8.528 -4.401 1.00 50.53 278 LEU A CA 1
ATOM 2157 C C . LEU A 1 278 ? 2.389 8.745 -5.196 1.00 50.53 278 LEU A C 1
ATOM 2159 O O . LEU A 1 278 ? 3.173 7.810 -5.306 1.00 50.53 278 LEU A O 1
ATOM 2163 N N . GLY A 1 279 ? 2.676 9.953 -5.686 1.00 53.12 279 GLY A N 1
ATOM 2164 C CA . GLY A 1 279 ? 3.802 10.176 -6.606 1.00 53.12 279 GLY A CA 1
ATOM 2165 C C . GLY A 1 279 ? 5.141 9.632 -6.085 1.00 53.12 279 GLY A C 1
ATOM 2166 O O . GLY A 1 279 ? 5.742 8.754 -6.697 1.00 53.12 279 GLY A O 1
ATOM 2167 N N . GLY A 1 280 ? 5.584 10.091 -4.910 1.00 61.69 280 GLY A N 1
ATOM 2168 C CA . GLY A 1 280 ? 6.827 9.596 -4.302 1.00 61.69 280 GLY A CA 1
ATOM 2169 C C . GLY A 1 280 ? 6.701 8.195 -3.688 1.00 61.69 280 GLY A C 1
ATOM 2170 O O . GLY A 1 280 ? 7.667 7.433 -3.634 1.00 61.69 280 GLY A O 1
ATOM 2171 N N . THR A 1 281 ? 5.507 7.811 -3.227 1.00 73.06 281 THR A N 1
ATOM 2172 C CA . THR A 1 281 ? 5.319 6.514 -2.563 1.00 73.06 281 THR A CA 1
ATOM 2173 C C . THR A 1 281 ? 5.243 5.344 -3.543 1.00 73.06 281 THR A C 1
ATOM 2175 O O . THR A 1 281 ? 5.677 4.256 -3.163 1.00 73.06 281 THR A O 1
ATOM 2178 N N . LEU A 1 282 ? 4.786 5.555 -4.782 1.00 84.12 282 LEU A N 1
ATOM 2179 C CA . LEU A 1 282 ? 4.778 4.548 -5.846 1.00 84.12 282 LEU A CA 1
ATOM 2180 C C . LEU A 1 282 ? 6.200 4.174 -6.265 1.00 84.12 282 LEU A C 1
ATOM 2182 O O . LEU A 1 282 ? 6.542 2.996 -6.218 1.00 84.12 282 LEU A O 1
ATOM 2186 N N . TYR A 1 283 ? 7.072 5.148 -6.547 1.00 88.50 283 TYR A N 1
ATOM 2187 C CA . TYR A 1 283 ? 8.472 4.856 -6.884 1.00 88.50 283 TYR A CA 1
ATOM 2188 C C . TYR A 1 283 ? 9.211 4.139 -5.758 1.00 88.50 283 TYR A C 1
ATOM 2190 O O . TYR A 1 283 ? 9.990 3.226 -6.012 1.00 88.50 283 TYR A O 1
ATOM 2198 N N . ARG A 1 284 ? 8.896 4.456 -4.498 1.00 89.81 284 ARG A N 1
ATOM 2199 C CA . ARG A 1 284 ? 9.390 3.689 -3.349 1.00 89.81 284 ARG A CA 1
ATOM 2200 C C . ARG A 1 284 ? 8.908 2.237 -3.341 1.00 89.81 284 ARG A C 1
ATOM 2202 O O . ARG A 1 284 ? 9.631 1.367 -2.862 1.00 89.81 284 ARG A O 1
ATOM 2209 N N . LEU A 1 285 ? 7.682 1.957 -3.780 1.00 88.81 285 LEU A N 1
ATOM 2210 C CA . LEU A 1 285 ? 7.160 0.588 -3.868 1.00 88.81 285 LEU A CA 1
ATOM 2211 C C . LEU A 1 285 ? 7.823 -0.180 -5.011 1.00 88.81 285 LEU A C 1
ATOM 2213 O O . LEU A 1 285 ? 8.247 -1.308 -4.783 1.00 88.81 285 LEU A O 1
ATOM 2217 N N . VAL A 1 286 ? 8.008 0.454 -6.170 1.00 90.81 286 VAL A N 1
ATOM 2218 C CA . VAL A 1 286 ? 8.779 -0.106 -7.291 1.00 90.81 286 VAL A CA 1
ATOM 2219 C C . VAL A 1 286 ? 10.213 -0.409 -6.863 1.00 90.81 286 VAL A C 1
ATOM 2221 O O . VAL A 1 286 ? 10.679 -1.533 -7.014 1.00 90.81 286 VAL A O 1
ATOM 2224 N N . ALA A 1 287 ? 10.891 0.560 -6.247 1.00 93.12 287 ALA A N 1
ATOM 2225 C CA . ALA A 1 287 ? 12.239 0.393 -5.719 1.00 93.12 287 ALA A CA 1
ATOM 2226 C C . ALA A 1 287 ? 12.325 -0.767 -4.722 1.00 93.12 287 ALA A C 1
ATOM 2228 O O . ALA A 1 287 ? 13.248 -1.569 -4.792 1.00 93.12 287 ALA A O 1
ATOM 2229 N N . LYS A 1 288 ? 11.349 -0.898 -3.812 1.00 91.75 288 LYS A N 1
ATOM 2230 C CA . LYS A 1 288 ? 11.271 -2.052 -2.906 1.00 91.75 288 LYS A CA 1
ATOM 2231 C C . LYS A 1 288 ? 11.081 -3.358 -3.667 1.00 91.75 288 LYS A C 1
ATOM 2233 O O . LYS A 1 288 ? 11.757 -4.320 -3.332 1.00 91.75 288 LYS A O 1
ATOM 2238 N N . PHE A 1 289 ? 10.180 -3.409 -4.644 1.00 91.62 289 PHE A N 1
ATOM 2239 C CA . PHE A 1 289 ? 9.979 -4.609 -5.449 1.00 91.62 289 PHE A CA 1
ATOM 2240 C C . PHE A 1 289 ? 11.278 -5.047 -6.117 1.00 91.62 289 PHE A C 1
ATOM 2242 O O . PHE A 1 289 ? 11.707 -6.172 -5.884 1.00 91.62 289 PHE A O 1
ATOM 2249 N N . ILE A 1 290 ? 11.932 -4.142 -6.850 1.00 92.44 290 ILE A N 1
ATOM 2250 C CA . ILE A 1 290 ? 13.201 -4.422 -7.524 1.00 92.44 290 ILE A CA 1
ATOM 2251 C C . ILE A 1 290 ? 14.227 -4.877 -6.488 1.00 92.44 290 ILE A C 1
ATOM 2253 O O . ILE A 1 290 ? 14.686 -6.011 -6.528 1.00 92.44 290 ILE A O 1
ATOM 2257 N N . VAL A 1 291 ? 14.519 -4.034 -5.493 1.00 93.50 291 VAL A N 1
ATOM 2258 C CA . VAL A 1 291 ? 15.592 -4.293 -4.531 1.00 93.50 291 VAL A CA 1
ATOM 2259 C C . VAL A 1 291 ? 15.380 -5.579 -3.762 1.00 93.50 291 VAL A C 1
ATOM 2261 O O . VAL A 1 291 ? 16.353 -6.288 -3.592 1.00 93.50 291 VAL A O 1
ATOM 2264 N N . TYR A 1 292 ? 14.179 -5.899 -3.276 1.00 90.38 292 TYR A N 1
ATOM 2265 C CA . TYR A 1 292 ? 13.948 -7.128 -2.500 1.00 90.38 292 TYR A CA 1
ATOM 2266 C C . TYR A 1 292 ? 13.772 -8.379 -3.372 1.00 90.38 292 TYR A C 1
ATOM 2268 O O . TYR A 1 292 ? 13.752 -9.483 -2.832 1.00 90.38 292 TYR A O 1
ATOM 2276 N N . SER A 1 293 ? 13.684 -8.218 -4.693 1.00 89.06 293 SER A N 1
ATOM 2277 C CA . SER A 1 293 ? 13.685 -9.327 -5.652 1.00 89.06 293 SER A CA 1
ATOM 2278 C C . SER A 1 293 ? 15.081 -9.612 -6.218 1.00 89.06 293 SER A C 1
ATOM 2280 O O . SER A 1 293 ? 15.257 -10.635 -6.865 1.00 89.06 293 SER A O 1
ATOM 2282 N N . LEU A 1 294 ? 16.083 -8.756 -5.954 1.00 90.12 294 LEU A N 1
ATOM 2283 C CA . LEU A 1 294 ? 17.465 -8.999 -6.386 1.00 90.12 294 LEU A CA 1
ATOM 2284 C C . LEU A 1 294 ? 18.033 -10.257 -5.725 1.00 90.12 294 LEU A C 1
ATOM 2286 O O . LEU A 1 294 ? 17.964 -10.425 -4.498 1.00 90.12 294 LEU A O 1
ATOM 2290 N N . GLU A 1 295 ? 18.631 -11.099 -6.554 1.00 87.12 295 GLU A N 1
ATOM 2291 C CA . GLU A 1 295 ? 19.341 -12.312 -6.164 1.00 87.12 295 GLU A CA 1
ATOM 2292 C C . GLU A 1 295 ? 20.826 -12.024 -5.923 1.00 87.12 295 GLU A C 1
ATOM 2294 O O . GLU A 1 295 ? 21.370 -11.089 -6.517 1.00 87.12 295 GLU A O 1
ATOM 2299 N N . PRO A 1 296 ? 21.503 -12.793 -5.055 1.00 87.50 296 PRO A N 1
ATOM 2300 C CA . PRO A 1 296 ? 22.949 -12.685 -4.925 1.00 87.50 296 PRO A CA 1
ATOM 2301 C C . PRO A 1 296 ? 23.653 -13.070 -6.229 1.00 87.50 296 PRO A C 1
ATOM 2303 O O . PRO A 1 296 ? 23.312 -14.067 -6.859 1.00 87.50 296 PRO A O 1
ATOM 2306 N N . ILE A 1 297 ? 24.690 -12.318 -6.586 1.00 84.69 297 ILE A N 1
ATOM 2307 C CA . ILE A 1 297 ? 25.573 -12.642 -7.708 1.00 84.69 297 ILE A CA 1
ATOM 2308 C C . ILE A 1 297 ? 26.780 -13.406 -7.159 1.00 84.69 297 ILE A C 1
ATOM 2310 O O . ILE A 1 297 ? 27.497 -12.862 -6.309 1.00 84.69 297 ILE A O 1
ATOM 2314 N N . PRO A 1 298 ? 27.038 -14.647 -7.604 1.00 79.94 298 PRO A N 1
ATOM 2315 C CA . PRO A 1 298 ? 28.250 -15.361 -7.224 1.00 79.94 298 PRO A CA 1
ATOM 2316 C C . PRO A 1 298 ? 29.501 -14.577 -7.637 1.00 79.94 298 PRO A C 1
ATOM 2318 O O . PRO A 1 298 ? 29.556 -13.990 -8.718 1.00 79.94 298 PRO A O 1
ATOM 2321 N N . SER A 1 299 ? 30.521 -14.562 -6.777 1.00 77.56 299 SER A N 1
ATOM 2322 C CA . SER A 1 299 ? 31.766 -13.832 -7.038 1.00 77.56 299 SER A CA 1
ATOM 2323 C C . SER A 1 299 ? 32.376 -14.223 -8.390 1.00 77.56 299 SER A C 1
ATOM 2325 O O . SER A 1 299 ? 32.594 -15.404 -8.653 1.00 77.56 299 SER A O 1
ATOM 2327 N N . GLY A 1 300 ? 32.679 -13.226 -9.226 1.00 75.81 300 GLY A N 1
ATOM 2328 C CA . GLY A 1 300 ? 33.321 -13.422 -10.531 1.00 75.81 300 GLY A CA 1
ATOM 2329 C C . GLY A 1 300 ? 32.378 -13.757 -11.692 1.00 75.81 300 GLY A C 1
ATOM 2330 O O . GLY A 1 300 ? 32.868 -14.032 -12.783 1.00 75.81 300 GLY A O 1
ATOM 2331 N N . GLN A 1 301 ? 31.055 -13.729 -11.493 1.00 79.62 301 GLN A N 1
ATOM 2332 C CA . GLN A 1 301 ? 30.073 -13.940 -12.564 1.00 79.62 301 GLN A CA 1
ATOM 2333 C C . GLN A 1 301 ? 29.465 -12.620 -13.060 1.00 79.62 301 GLN A C 1
ATOM 2335 O O . GLN A 1 301 ? 29.239 -11.694 -12.281 1.00 79.62 301 GLN A O 1
ATOM 2340 N N . SER A 1 302 ? 29.191 -12.540 -14.365 1.00 80.56 302 SER A N 1
ATOM 2341 C CA . SER A 1 302 ? 28.381 -11.473 -14.967 1.00 80.56 302 SER A CA 1
ATOM 2342 C C . SER A 1 302 ? 26.895 -11.657 -14.644 1.00 80.56 302 SER A C 1
ATOM 2344 O O . SER A 1 302 ? 26.468 -12.753 -14.279 1.00 80.56 302 SER A O 1
ATOM 2346 N N . PHE A 1 303 ? 26.082 -10.611 -14.825 1.00 79.25 303 PHE A N 1
ATOM 2347 C CA . PHE A 1 303 ? 24.632 -10.721 -14.651 1.00 79.25 303 PHE A CA 1
ATOM 2348 C C . PHE A 1 303 ? 24.049 -11.775 -15.611 1.00 79.25 303 PHE A C 1
ATOM 2350 O O . PHE A 1 303 ? 24.312 -11.698 -16.815 1.00 79.25 303 PHE A O 1
ATOM 2357 N N . PRO A 1 304 ? 23.250 -12.745 -15.128 1.00 80.62 304 PRO A N 1
ATOM 2358 C CA . PRO A 1 304 ? 22.509 -13.631 -16.019 1.00 80.62 304 PRO A CA 1
ATOM 2359 C C . PRO A 1 304 ? 21.567 -12.806 -16.906 1.00 80.62 304 PRO A C 1
ATOM 2361 O O . PRO A 1 304 ? 20.940 -11.868 -16.412 1.00 80.62 304 PRO A O 1
ATOM 2364 N N . VAL A 1 305 ? 21.458 -13.141 -18.194 1.00 78.19 305 VAL A N 1
ATOM 2365 C CA . VAL A 1 305 ? 20.703 -12.347 -19.189 1.00 78.19 305 VAL A CA 1
ATOM 2366 C C . VAL A 1 305 ? 19.233 -12.169 -18.793 1.00 78.19 305 VAL A C 1
ATOM 2368 O O . VAL A 1 305 ? 18.699 -11.070 -18.910 1.00 78.19 305 VAL A O 1
ATOM 2371 N N . ASP A 1 306 ? 18.624 -13.204 -18.215 1.00 77.44 306 ASP A N 1
ATOM 2372 C CA . ASP A 1 306 ? 17.222 -13.191 -17.777 1.00 77.44 306 ASP A CA 1
ATOM 2373 C C . ASP A 1 306 ? 17.052 -12.787 -16.302 1.00 77.44 306 ASP A C 1
ATOM 2375 O O . ASP A 1 306 ? 15.983 -12.945 -15.711 1.00 77.44 306 ASP A O 1
ATOM 2379 N N . SER A 1 307 ? 18.110 -12.269 -15.670 1.00 83.81 307 SER A N 1
ATOM 2380 C CA . SER A 1 307 ? 18.051 -11.845 -14.272 1.00 83.81 307 SER A CA 1
ATOM 2381 C C . SER A 1 307 ? 17.433 -10.459 -14.105 1.00 83.81 307 SER A C 1
ATOM 2383 O O . SER A 1 307 ? 17.479 -9.580 -14.976 1.00 83.81 307 SER A O 1
ATOM 2385 N N . LEU A 1 308 ? 16.945 -10.208 -12.890 1.00 87.56 308 LEU A N 1
ATOM 2386 C CA . LEU A 1 308 ? 16.533 -8.871 -12.479 1.00 87.56 308 LEU A CA 1
ATOM 2387 C C . LEU A 1 308 ? 17.684 -7.855 -12.540 1.00 87.56 308 LEU A C 1
ATOM 2389 O O . LEU A 1 308 ? 17.431 -6.679 -12.789 1.00 87.56 308 LEU A O 1
ATOM 2393 N N . TRP A 1 309 ? 18.932 -8.298 -12.358 1.00 90.00 309 TRP A N 1
ATOM 2394 C CA . TRP A 1 309 ? 20.113 -7.448 -12.501 1.00 90.00 309 TRP A CA 1
ATOM 2395 C C . TRP A 1 309 ? 20.305 -6.961 -13.934 1.00 90.00 309 TRP A C 1
ATOM 2397 O O . TRP A 1 309 ? 20.428 -5.757 -14.142 1.00 90.00 309 TRP A O 1
ATOM 2407 N N . ALA A 1 310 ? 20.251 -7.865 -14.916 1.00 88.56 310 ALA A N 1
ATOM 2408 C CA . ALA A 1 310 ? 20.341 -7.498 -16.329 1.00 88.56 310 ALA A CA 1
ATOM 2409 C C . ALA A 1 310 ? 19.188 -6.568 -16.735 1.00 88.56 310 ALA A C 1
ATOM 2411 O O . ALA A 1 310 ? 19.395 -5.545 -17.389 1.00 88.56 310 ALA A O 1
ATOM 2412 N N . THR A 1 311 ? 17.972 -6.854 -16.262 1.00 89.12 311 THR A N 1
ATOM 2413 C CA . THR A 1 311 ? 16.809 -6.003 -16.547 1.00 89.12 311 THR A CA 1
ATOM 2414 C C . THR A 1 311 ? 16.943 -4.611 -15.911 1.00 89.12 311 THR A C 1
ATOM 2416 O O . THR A 1 311 ? 16.604 -3.599 -16.528 1.00 89.12 311 THR A O 1
ATOM 2419 N N . LEU A 1 312 ? 17.469 -4.531 -14.684 1.00 91.00 312 LEU A N 1
ATOM 2420 C CA . LEU A 1 312 ? 17.740 -3.264 -14.007 1.00 91.00 312 LEU A CA 1
ATOM 2421 C C . LEU A 1 312 ? 18.852 -2.473 -14.705 1.00 91.00 312 LEU A C 1
ATOM 2423 O O . LEU A 1 312 ? 18.737 -1.256 -14.838 1.00 91.00 312 LEU A O 1
ATOM 2427 N N . GLU A 1 313 ? 19.902 -3.142 -15.177 1.00 91.25 313 GLU A N 1
ATOM 2428 C CA . GLU A 1 313 ? 20.965 -2.512 -15.956 1.00 91.25 313 GLU A CA 1
ATOM 2429 C C . GLU A 1 313 ? 20.407 -1.880 -17.238 1.00 91.25 313 GLU A C 1
ATOM 2431 O O . GLU A 1 313 ? 20.690 -0.714 -17.519 1.00 91.25 313 GLU A O 1
ATOM 2436 N N . LEU A 1 314 ? 19.567 -2.608 -17.980 1.00 90.06 314 LEU A N 1
ATOM 2437 C CA . LEU A 1 314 ? 18.902 -2.090 -19.178 1.00 90.06 314 LEU A CA 1
ATOM 2438 C C . LEU A 1 314 ? 18.038 -0.862 -18.867 1.00 90.06 314 LEU A C 1
ATOM 2440 O O . LEU A 1 314 ? 18.117 0.141 -19.582 1.00 90.06 314 LEU A O 1
ATOM 2444 N N . LEU A 1 315 ? 17.268 -0.898 -17.774 1.00 90.75 315 LEU A N 1
ATOM 2445 C CA . LEU A 1 315 ? 16.499 0.259 -17.318 1.00 90.75 315 LEU A CA 1
ATOM 2446 C C . LEU A 1 315 ? 17.424 1.444 -17.008 1.00 90.75 315 LEU A C 1
ATOM 2448 O O . LEU A 1 315 ? 17.197 2.541 -17.509 1.00 90.75 315 LEU A O 1
ATOM 2452 N N . CYS A 1 316 ? 18.492 1.241 -16.237 1.00 91.31 316 CYS A N 1
ATOM 2453 C CA . CYS A 1 316 ? 19.448 2.295 -15.899 1.00 91.31 316 CYS A CA 1
ATOM 2454 C C . CYS A 1 316 ? 20.112 2.904 -17.142 1.00 91.31 316 CYS A C 1
ATOM 2456 O O . CYS A 1 316 ? 20.193 4.129 -17.232 1.00 91.31 316 CYS A O 1
ATOM 2458 N N . ARG A 1 317 ? 20.515 2.080 -18.122 1.00 91.25 317 ARG A N 1
ATOM 2459 C CA . ARG A 1 317 ? 21.058 2.543 -19.412 1.00 91.25 317 ARG A CA 1
ATOM 2460 C C . ARG A 1 317 ? 20.045 3.403 -20.170 1.00 91.25 317 ARG A C 1
ATOM 2462 O O . ARG A 1 317 ? 20.404 4.461 -20.679 1.00 91.25 317 ARG A O 1
ATOM 2469 N N . ARG A 1 318 ? 18.768 3.005 -20.185 1.00 88.88 318 ARG A N 1
ATOM 2470 C CA . ARG A 1 318 ? 17.675 3.792 -20.785 1.00 88.88 318 ARG A CA 1
ATOM 2471 C C . ARG A 1 318 ? 17.448 5.127 -20.069 1.00 88.88 318 ARG A C 1
ATOM 2473 O O . ARG A 1 318 ? 17.072 6.108 -20.702 1.00 88.88 318 ARG A O 1
ATOM 2480 N N . LEU A 1 319 ? 17.685 5.186 -18.759 1.00 90.19 319 LEU A N 1
ATOM 2481 C CA . LEU A 1 319 ? 17.543 6.407 -17.961 1.00 90.19 319 LEU A CA 1
ATOM 2482 C C . LEU A 1 319 ? 18.758 7.345 -18.056 1.00 90.19 319 LEU A C 1
ATOM 2484 O O . LEU A 1 319 ? 18.623 8.524 -17.730 1.00 90.19 319 LEU A O 1
ATOM 2488 N N . THR A 1 320 ? 19.926 6.875 -18.512 1.00 90.62 320 THR A N 1
ATOM 2489 C CA . THR A 1 320 ? 21.163 7.678 -18.572 1.00 90.62 320 THR A CA 1
ATOM 2490 C C . THR A 1 320 ? 21.006 8.996 -19.345 1.00 90.62 320 THR A C 1
ATOM 2492 O O . THR A 1 320 ? 21.350 10.035 -18.776 1.00 90.62 320 THR A O 1
ATOM 2495 N N . PRO A 1 321 ? 20.432 9.038 -20.565 1.00 88.25 321 PRO A N 1
ATOM 2496 C CA . PRO A 1 321 ? 20.252 10.304 -21.287 1.00 88.25 321 PRO A CA 1
ATOM 2497 C C . PRO A 1 321 ? 19.341 11.284 -20.533 1.00 88.25 321 PRO A C 1
ATOM 2499 O O . PRO A 1 321 ? 19.570 12.493 -20.510 1.00 88.25 321 PRO A O 1
ATOM 2502 N N . CYS A 1 322 ? 18.340 10.749 -19.831 1.00 87.38 322 CYS A N 1
ATOM 2503 C CA . CYS A 1 322 ? 17.364 11.515 -19.058 1.00 87.38 322 CYS A CA 1
ATOM 2504 C C . CYS A 1 322 ? 17.943 12.132 -17.775 1.00 87.38 322 CYS A C 1
ATOM 2506 O O . CYS A 1 322 ? 17.303 12.994 -17.172 1.00 87.38 322 CYS A O 1
ATOM 2508 N N . MET A 1 323 ? 19.129 11.690 -17.347 1.00 86.38 323 MET A N 1
ATOM 2509 C CA . MET A 1 323 ? 19.855 12.255 -16.208 1.00 86.38 323 MET A CA 1
ATOM 2510 C C . MET A 1 323 ? 20.724 13.453 -16.592 1.00 86.38 323 MET A C 1
ATOM 2512 O O . MET A 1 323 ? 21.015 14.286 -15.733 1.00 86.38 323 MET A O 1
ATOM 2516 N N . ILE A 1 324 ? 21.118 13.541 -17.864 1.00 87.56 324 ILE A N 1
ATOM 2517 C CA . ILE A 1 324 ? 21.949 14.623 -18.405 1.00 87.56 324 ILE A CA 1
ATOM 2518 C C . ILE A 1 324 ? 21.077 15.837 -18.753 1.00 87.56 324 ILE A C 1
ATOM 2520 O O . ILE A 1 324 ? 21.472 16.975 -18.506 1.00 87.56 324 ILE A O 1
ATOM 2524 N N . HIS A 1 325 ? 19.870 15.598 -19.273 1.00 85.69 325 HIS A N 1
ATOM 2525 C CA . HIS A 1 325 ? 18.949 16.644 -19.718 1.00 85.69 325 HIS A CA 1
ATOM 2526 C C . HIS A 1 325 ? 17.764 16.838 -18.763 1.00 85.69 325 HIS A C 1
ATOM 2528 O O . HIS A 1 325 ? 17.270 15.894 -18.144 1.00 85.69 325 HIS A O 1
ATOM 2534 N N . THR A 1 326 ? 17.279 18.077 -18.660 1.00 86.44 326 THR A N 1
ATOM 2535 C CA . THR A 1 326 ? 16.083 18.416 -17.880 1.00 86.44 326 THR A CA 1
ATOM 2536 C C . THR A 1 326 ? 14.820 18.363 -18.740 1.00 86.44 326 THR A C 1
ATOM 2538 O O . THR A 1 326 ? 14.823 18.780 -19.893 1.00 86.44 326 THR A O 1
ATOM 2541 N N . GLY A 1 327 ? 13.722 17.875 -18.166 1.00 85.44 327 GLY A N 1
ATOM 2542 C CA . GLY A 1 327 ? 12.423 17.755 -18.823 1.00 85.44 327 GLY A CA 1
ATOM 2543 C C . GLY A 1 327 ? 11.330 17.310 -17.851 1.00 85.44 327 GLY A C 1
ATOM 2544 O O . GLY A 1 327 ? 11.567 17.185 -16.646 1.00 85.44 327 GLY A O 1
ATOM 2545 N N . ALA A 1 328 ? 10.128 17.036 -18.366 1.00 82.19 328 ALA A N 1
ATOM 2546 C CA . ALA A 1 328 ? 8.990 16.593 -17.550 1.00 82.19 328 ALA A CA 1
ATOM 2547 C C . ALA A 1 328 ? 9.284 15.288 -16.774 1.00 82.19 328 ALA A C 1
ATOM 2549 O O . ALA A 1 328 ? 8.810 15.097 -15.655 1.00 82.19 328 ALA A O 1
ATOM 2550 N N . TRP A 1 329 ? 10.141 14.424 -17.324 1.00 84.50 329 TRP A N 1
ATOM 2551 C CA . TRP A 1 329 ? 10.589 13.175 -16.702 1.00 84.50 329 TRP A CA 1
ATOM 2552 C C . TRP A 1 329 ? 11.553 13.371 -15.524 1.00 84.50 329 TRP A C 1
ATOM 2554 O O . TRP A 1 329 ? 11.716 12.463 -14.709 1.00 84.50 329 TRP A O 1
ATOM 2564 N 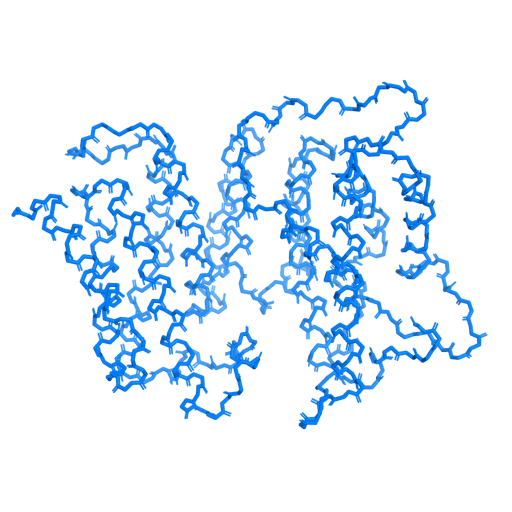N . THR A 1 330 ? 12.226 14.524 -15.403 1.00 87.88 330 THR A N 1
ATOM 2565 C CA . THR A 1 330 ? 13.362 14.693 -14.479 1.00 87.88 330 THR A CA 1
ATOM 2566 C C . THR A 1 330 ? 12.988 14.393 -13.033 1.00 87.88 330 THR A C 1
ATOM 2568 O O . THR A 1 330 ? 13.746 13.723 -12.329 1.00 87.88 330 THR A O 1
ATOM 2571 N N . TRP A 1 331 ? 11.815 14.850 -12.582 1.00 87.56 331 TRP A N 1
ATOM 2572 C CA . TRP A 1 331 ? 11.346 14.560 -11.228 1.00 87.56 331 TRP A CA 1
ATOM 2573 C C . TRP A 1 331 ? 11.100 13.060 -11.025 1.00 87.56 331 TRP A C 1
ATOM 2575 O O . TRP A 1 331 ? 11.507 12.510 -10.002 1.00 87.56 331 TRP A O 1
ATOM 2585 N N . HIS A 1 332 ? 10.503 12.379 -12.005 1.00 87.56 332 HIS A N 1
ATOM 2586 C CA . HIS A 1 332 ? 10.204 10.950 -11.935 1.00 87.56 332 HIS A CA 1
ATOM 2587 C C . HIS A 1 332 ? 11.477 10.103 -11.864 1.00 87.56 332 HIS A C 1
ATOM 2589 O O . HIS A 1 332 ? 11.628 9.295 -10.947 1.00 87.56 332 HIS A O 1
ATOM 2595 N N . VAL A 1 333 ? 12.424 10.350 -12.772 1.00 90.81 333 VAL A N 1
ATOM 2596 C CA . VAL A 1 333 ? 13.692 9.611 -12.849 1.00 90.81 333 VAL A CA 1
ATOM 2597 C C . VAL A 1 333 ? 14.523 9.813 -11.581 1.00 90.81 333 VAL A C 1
ATOM 2599 O O . VAL A 1 333 ? 14.957 8.840 -10.964 1.00 90.81 333 VAL A O 1
ATOM 2602 N N . ARG A 1 334 ? 14.696 11.063 -11.127 1.00 91.69 334 ARG A N 1
ATOM 2603 C CA . ARG A 1 334 ? 15.451 11.357 -9.896 1.00 91.69 334 ARG A CA 1
ATOM 2604 C C . ARG A 1 334 ? 14.800 10.737 -8.663 1.00 91.69 334 ARG A C 1
ATOM 2606 O O . ARG A 1 334 ? 15.504 10.148 -7.846 1.00 91.69 334 ARG A O 1
ATOM 2613 N N . THR A 1 335 ? 13.475 10.837 -8.535 1.00 90.38 335 THR A N 1
ATOM 2614 C CA . THR A 1 335 ? 12.738 10.234 -7.411 1.00 90.38 335 THR A CA 1
ATOM 2615 C C . THR A 1 335 ? 12.891 8.715 -7.402 1.00 90.38 335 THR A C 1
ATOM 2617 O O . THR A 1 335 ? 13.158 8.133 -6.351 1.00 90.38 335 THR A O 1
ATOM 2620 N N . PHE A 1 336 ? 12.773 8.071 -8.566 1.00 91.94 336 PHE A N 1
ATOM 2621 C CA . PHE A 1 336 ? 12.964 6.632 -8.701 1.00 91.94 336 PHE A CA 1
ATOM 2622 C C . PHE A 1 336 ? 14.374 6.193 -8.303 1.00 91.94 336 PHE A C 1
ATOM 2624 O O . PHE A 1 336 ? 14.508 5.322 -7.445 1.00 91.94 336 PHE A O 1
ATOM 2631 N N . LEU A 1 337 ? 15.415 6.819 -8.861 1.00 94.38 337 LEU A N 1
ATOM 2632 C CA . LEU A 1 337 ? 16.806 6.475 -8.554 1.00 94.38 337 LEU A CA 1
ATOM 2633 C C . LEU A 1 337 ? 17.135 6.700 -7.076 1.00 94.38 337 LEU A C 1
ATOM 2635 O O . LEU A 1 337 ? 17.758 5.844 -6.448 1.00 94.38 337 LEU A O 1
ATOM 2639 N N . TYR A 1 338 ? 16.669 7.810 -6.496 1.00 94.50 338 TYR A N 1
ATOM 2640 C CA . TYR A 1 338 ? 16.810 8.071 -5.066 1.00 94.50 338 TYR A CA 1
ATOM 2641 C C . TYR A 1 338 ? 16.184 6.950 -4.226 1.00 94.50 338 TYR A C 1
ATOM 2643 O O . TYR A 1 338 ? 16.840 6.399 -3.341 1.00 94.50 338 TYR A O 1
ATOM 2651 N N . GLU A 1 339 ? 14.932 6.574 -4.503 1.00 94.25 339 GLU A N 1
ATOM 2652 C CA . GLU A 1 339 ? 14.255 5.514 -3.754 1.00 94.25 339 GLU A CA 1
ATOM 2653 C C . GLU A 1 339 ? 14.884 4.134 -3.980 1.00 94.25 339 GLU A C 1
ATOM 2655 O O . GLU A 1 339 ? 14.938 3.342 -3.035 1.00 94.25 339 GLU A O 1
ATOM 2660 N N . LEU A 1 340 ? 15.393 3.854 -5.184 1.00 95.44 340 LEU A N 1
ATOM 2661 C CA . LEU A 1 340 ? 16.115 2.626 -5.522 1.00 95.44 340 LEU A CA 1
ATOM 2662 C C . LEU A 1 340 ? 17.392 2.496 -4.686 1.00 95.44 340 LEU A C 1
ATOM 2664 O O . LEU A 1 340 ? 17.538 1.521 -3.947 1.00 95.44 340 LEU A O 1
ATOM 2668 N N . ILE A 1 341 ? 18.257 3.516 -4.717 1.00 95.75 341 ILE A N 1
ATOM 2669 C CA . ILE A 1 341 ? 19.502 3.565 -3.935 1.00 95.75 341 ILE A CA 1
ATOM 2670 C C . ILE A 1 341 ? 19.192 3.478 -2.440 1.00 95.75 341 ILE A C 1
ATOM 2672 O O . ILE A 1 341 ? 19.802 2.693 -1.716 1.00 95.75 341 ILE A O 1
ATOM 2676 N N . ARG A 1 342 ? 18.200 4.240 -1.964 1.00 94.62 342 ARG A N 1
ATOM 2677 C CA . ARG A 1 342 ? 17.795 4.238 -0.554 1.00 94.62 342 ARG A CA 1
ATOM 2678 C C . ARG A 1 342 ? 17.306 2.861 -0.108 1.00 94.62 342 ARG A C 1
ATOM 2680 O O . ARG A 1 342 ? 17.656 2.413 0.983 1.00 94.62 342 ARG A O 1
ATOM 2687 N N . CYS A 1 343 ? 16.495 2.181 -0.919 1.00 94.06 343 CYS A N 1
ATOM 2688 C CA . CYS A 1 343 ? 16.017 0.835 -0.604 1.00 94.06 343 CYS A CA 1
ATOM 2689 C C . CYS A 1 343 ? 17.155 -0.188 -0.620 1.00 94.06 343 CYS A C 1
ATOM 2691 O O . CYS A 1 343 ? 17.218 -1.005 0.302 1.00 94.06 343 CYS A O 1
ATOM 2693 N N . TYR A 1 344 ? 18.052 -0.115 -1.610 1.00 95.25 344 TYR A N 1
ATOM 2694 C CA . TYR A 1 344 ? 19.238 -0.966 -1.712 1.00 95.25 344 TYR A CA 1
ATOM 2695 C C . TYR A 1 344 ? 20.131 -0.805 -0.481 1.00 95.25 344 TYR A C 1
ATOM 2697 O O . TYR A 1 344 ? 20.400 -1.781 0.215 1.00 95.25 344 TYR A O 1
ATOM 2705 N N . TYR A 1 345 ? 20.484 0.435 -0.133 1.00 93.50 345 TYR A N 1
ATOM 2706 C CA . TYR A 1 345 ? 21.299 0.746 1.039 1.00 93.50 345 TYR A CA 1
ATOM 2707 C C . TYR A 1 345 ? 20.676 0.193 2.327 1.00 93.50 345 TYR A C 1
ATOM 2709 O O . TYR A 1 345 ? 21.347 -0.469 3.113 1.00 93.50 345 TYR A O 1
ATOM 2717 N N . VAL A 1 346 ? 19.364 0.380 2.526 1.00 90.44 346 VAL A N 1
ATOM 2718 C CA . VAL A 1 346 ? 18.660 -0.169 3.697 1.00 90.44 346 VAL A CA 1
ATOM 2719 C C . VAL A 1 346 ? 18.702 -1.701 3.730 1.00 90.44 346 VAL A C 1
ATOM 2721 O O . VAL A 1 346 ? 18.855 -2.260 4.816 1.00 90.44 346 VAL A O 1
ATOM 2724 N N . ARG A 1 347 ? 18.557 -2.390 2.588 1.00 90.75 347 ARG A N 1
ATOM 2725 C CA . ARG A 1 347 ? 18.684 -3.858 2.515 1.00 90.75 347 ARG A CA 1
ATOM 2726 C C . ARG A 1 347 ? 20.113 -4.289 2.855 1.00 90.75 347 ARG A C 1
ATOM 2728 O O . ARG A 1 347 ? 20.284 -5.063 3.793 1.00 90.75 347 ARG A O 1
ATOM 2735 N N . ALA A 1 348 ? 21.114 -3.726 2.182 1.00 89.81 348 ALA A N 1
ATOM 2736 C CA . ALA A 1 348 ? 22.524 -4.052 2.390 1.00 89.81 348 ALA A CA 1
ATOM 2737 C C . ALA A 1 348 ? 22.964 -3.810 3.843 1.00 89.81 348 ALA A C 1
ATOM 2739 O O . ALA A 1 348 ? 23.606 -4.660 4.456 1.00 89.81 348 ALA A O 1
ATOM 2740 N N . CYS A 1 349 ? 22.559 -2.688 4.446 1.00 87.88 349 CYS A N 1
ATOM 2741 C CA . CYS A 1 349 ? 22.855 -2.418 5.850 1.00 87.88 349 CYS A CA 1
ATOM 2742 C C . CYS A 1 349 ? 22.184 -3.416 6.796 1.00 87.88 349 CYS A C 1
ATOM 2744 O O . CYS A 1 349 ? 22.781 -3.786 7.804 1.00 87.88 349 CYS A O 1
ATOM 2746 N N . ARG A 1 350 ? 20.959 -3.865 6.496 1.00 85.31 350 ARG A N 1
ATOM 2747 C CA . ARG A 1 350 ? 20.280 -4.877 7.316 1.00 85.31 350 ARG A CA 1
ATOM 2748 C C . ARG A 1 350 ? 20.977 -6.231 7.241 1.00 85.31 350 ARG A C 1
ATOM 2750 O O . ARG A 1 350 ? 21.121 -6.894 8.261 1.00 85.31 350 ARG A O 1
ATOM 2757 N N . GLU A 1 351 ? 21.429 -6.618 6.057 1.00 86.25 351 GLU A N 1
ATOM 2758 C CA . GLU A 1 351 ? 22.175 -7.862 5.859 1.00 86.25 351 GLU A CA 1
ATOM 2759 C C . GLU A 1 351 ? 23.541 -7.825 6.559 1.00 86.25 351 GLU A C 1
ATOM 2761 O O . GLU A 1 351 ? 23.944 -8.826 7.142 1.00 86.25 351 GLU A O 1
ATOM 2766 N N . ARG A 1 352 ? 24.214 -6.664 6.581 1.00 84.31 352 ARG A N 1
ATOM 2767 C CA . ARG A 1 352 ? 25.589 -6.522 7.096 1.00 84.31 352 ARG A CA 1
ATOM 2768 C C . ARG A 1 352 ? 25.706 -6.113 8.570 1.00 84.31 352 ARG A C 1
ATOM 2770 O O . ARG A 1 352 ? 26.663 -6.516 9.220 1.00 84.31 352 ARG A O 1
ATOM 2777 N N . PHE A 1 353 ? 24.788 -5.297 9.102 1.00 76.00 353 PHE A N 1
ATOM 2778 C CA . PHE A 1 353 ? 25.013 -4.574 10.370 1.00 76.00 353 PHE A CA 1
ATOM 2779 C C . PHE A 1 353 ? 23.968 -4.792 11.473 1.00 76.00 353 PHE A C 1
ATOM 2781 O O . PHE A 1 353 ? 24.200 -4.355 12.599 1.00 76.00 353 PHE A O 1
ATOM 2788 N N . THR A 1 354 ? 22.819 -5.429 11.223 1.00 60.72 354 THR A N 1
ATOM 2789 C CA . THR A 1 354 ? 21.830 -5.621 12.304 1.00 60.72 354 THR A CA 1
ATOM 2790 C C . THR A 1 354 ? 22.153 -6.835 13.180 1.00 60.72 354 THR A C 1
ATOM 2792 O O . THR A 1 354 ? 21.820 -7.963 12.829 1.00 60.72 354 THR A O 1
ATOM 2795 N N . THR A 1 355 ? 22.733 -6.595 14.362 1.00 50.81 355 THR A N 1
ATOM 2796 C CA . THR A 1 355 ? 22.682 -7.491 15.534 1.00 50.81 355 THR A CA 1
ATOM 2797 C C . THR A 1 355 ? 21.502 -7.103 16.450 1.00 50.81 355 THR A C 1
ATOM 2799 O O . THR A 1 355 ? 21.301 -5.919 16.740 1.00 50.81 355 THR A O 1
ATOM 2802 N N . PRO A 1 356 ? 20.671 -8.052 16.925 1.00 52.69 356 PRO A N 1
ATOM 2803 C CA . PRO A 1 356 ? 20.714 -9.488 16.689 1.00 52.69 356 PRO A CA 1
ATOM 2804 C C . PRO A 1 356 ? 20.079 -9.827 15.328 1.00 52.69 356 PRO A C 1
ATOM 2806 O O . PRO A 1 356 ? 18.895 -9.579 15.127 1.00 52.69 356 PRO A O 1
ATOM 2809 N N . GLY A 1 357 ? 20.905 -10.369 14.426 1.00 57.16 357 GLY A N 1
ATOM 2810 C CA . GLY A 1 357 ? 20.577 -11.056 13.171 1.00 57.16 357 GLY A CA 1
ATOM 2811 C C . GLY A 1 357 ? 19.689 -10.343 12.143 1.00 57.16 357 GLY A C 1
ATOM 2812 O O . GLY A 1 357 ? 18.492 -10.143 12.351 1.00 57.16 357 GLY A O 1
ATOM 2813 N N . CYS A 1 358 ? 20.217 -10.141 10.932 1.00 66.62 358 CYS A N 1
ATOM 2814 C CA . CYS A 1 358 ? 19.374 -10.232 9.741 1.00 66.62 358 CYS A CA 1
ATOM 2815 C C . CYS A 1 358 ? 18.663 -11.597 9.762 1.00 66.62 358 CYS A C 1
ATOM 2817 O O . CYS A 1 358 ? 19.329 -12.627 9.793 1.00 66.62 358 CYS A O 1
ATOM 2819 N N . ARG A 1 359 ? 17.324 -11.619 9.767 1.00 66.25 359 ARG A N 1
ATOM 2820 C CA . ARG A 1 359 ? 16.550 -12.876 9.728 1.00 66.25 359 ARG A CA 1
ATOM 2821 C C . ARG A 1 359 ? 16.467 -13.485 8.322 1.00 66.25 359 ARG A C 1
ATOM 2823 O O . ARG A 1 359 ? 15.983 -14.602 8.175 1.00 66.25 359 ARG A O 1
ATOM 2830 N N . ALA A 1 360 ? 16.932 -12.763 7.300 1.00 72.25 360 ALA A N 1
ATOM 2831 C CA . ALA A 1 360 ? 17.021 -13.295 5.949 1.00 72.25 360 ALA A CA 1
ATOM 2832 C C . ALA A 1 360 ? 18.064 -14.416 5.897 1.00 72.25 360 ALA A C 1
ATOM 2834 O O . ALA A 1 360 ? 19.170 -14.260 6.421 1.00 72.25 360 ALA A O 1
ATOM 2835 N N . HIS A 1 361 ? 17.727 -15.521 5.234 1.00 77.50 361 HIS A N 1
ATOM 2836 C CA . HIS A 1 361 ? 18.653 -16.628 5.005 1.00 77.50 361 HIS A CA 1
ATOM 2837 C C . HIS A 1 361 ? 19.893 -16.146 4.230 1.00 77.50 361 HIS A C 1
ATOM 2839 O O . HIS A 1 361 ? 19.775 -15.293 3.350 1.00 77.50 361 HIS A O 1
ATOM 2845 N N . ALA A 1 362 ? 21.076 -16.690 4.535 1.00 80.88 362 ALA A N 1
ATOM 2846 C CA . ALA A 1 362 ? 22.349 -16.242 3.952 1.00 80.88 362 ALA A CA 1
ATOM 2847 C C . ALA A 1 362 ? 22.376 -16.331 2.414 1.00 80.88 362 ALA A C 1
ATOM 2849 O O . ALA A 1 362 ? 22.994 -15.502 1.756 1.00 80.88 362 ALA A O 1
ATOM 2850 N N . SER A 1 363 ? 21.628 -17.274 1.827 1.00 80.50 363 SER A N 1
ATOM 2851 C CA . SER A 1 363 ? 21.457 -17.390 0.368 1.00 80.50 363 SER A CA 1
ATOM 2852 C C . SER A 1 363 ? 20.703 -16.220 -0.276 1.00 80.50 363 SER A C 1
ATOM 2854 O O . SER A 1 363 ? 20.566 -16.191 -1.491 1.00 80.50 363 SER A O 1
ATOM 2856 N N . PHE A 1 364 ? 20.159 -15.290 0.508 1.00 82.00 364 PHE A N 1
ATOM 2857 C CA . PHE A 1 364 ? 19.542 -14.060 0.016 1.00 82.00 364 PHE A CA 1
ATOM 2858 C C . PHE A 1 364 ? 20.418 -12.833 0.228 1.00 82.00 364 PHE A C 1
ATOM 2860 O O . PHE A 1 364 ? 20.010 -11.738 -0.152 1.00 82.00 364 PHE A O 1
ATOM 2867 N N . HIS A 1 365 ? 21.576 -12.964 0.871 1.00 87.81 365 HIS A N 1
ATOM 2868 C CA . HIS A 1 365 ? 22.409 -11.807 1.176 1.00 87.81 365 HIS A CA 1
ATOM 2869 C C . HIS A 1 365 ? 23.129 -11.344 -0.079 1.00 87.81 365 HIS A C 1
ATOM 2871 O O . HIS A 1 365 ? 23.746 -12.141 -0.780 1.00 87.81 365 HIS A O 1
ATOM 2877 N N . LEU A 1 366 ? 23.058 -10.047 -0.350 1.00 89.44 366 LEU A N 1
ATOM 2878 C CA . LEU A 1 366 ? 23.777 -9.433 -1.452 1.00 89.44 366 LEU A CA 1
ATOM 2879 C C . LEU A 1 366 ? 25.284 -9.603 -1.226 1.00 89.44 366 LEU A C 1
ATOM 2881 O O . LEU A 1 366 ? 25.819 -9.273 -0.161 1.00 89.44 366 LEU A O 1
ATOM 2885 N N . THR A 1 367 ? 25.968 -10.132 -2.236 1.00 89.25 367 THR A N 1
ATOM 2886 C CA . THR A 1 367 ? 27.418 -10.353 -2.208 1.00 89.25 367 THR A CA 1
ATOM 2887 C C . THR A 1 367 ? 28.164 -9.033 -2.430 1.00 89.25 367 THR A C 1
ATOM 2889 O O . THR A 1 367 ? 27.552 -8.042 -2.819 1.00 89.25 367 THR A O 1
ATOM 2892 N N . PRO A 1 368 ? 29.492 -8.973 -2.223 1.00 86.25 368 PRO A N 1
ATOM 2893 C CA . PRO A 1 368 ? 30.283 -7.796 -2.593 1.00 86.25 368 PRO A CA 1
ATOM 2894 C C . PRO A 1 368 ? 30.267 -7.454 -4.093 1.00 86.25 368 PRO A C 1
ATOM 2896 O O . PRO A 1 368 ? 30.646 -6.345 -4.450 1.00 86.25 368 PRO A O 1
ATOM 2899 N N . ALA A 1 369 ? 29.884 -8.403 -4.957 1.00 84.19 369 ALA A N 1
ATOM 2900 C CA . ALA A 1 369 ? 29.738 -8.186 -6.397 1.00 84.19 369 ALA A CA 1
ATOM 2901 C C . ALA A 1 369 ? 28.402 -7.512 -6.775 1.00 84.19 369 ALA A C 1
ATOM 2903 O O . ALA A 1 369 ? 28.284 -6.986 -7.879 1.00 84.19 369 ALA A O 1
ATOM 2904 N N . CYS A 1 370 ? 27.414 -7.557 -5.874 1.00 83.38 370 CYS A N 1
ATOM 2905 C CA . CYS A 1 370 ? 26.141 -6.838 -5.967 1.00 83.38 370 CYS A CA 1
ATOM 2906 C C . CYS A 1 370 ? 26.294 -5.408 -5.449 1.00 83.38 370 CYS A C 1
ATOM 2908 O O . CYS A 1 370 ? 25.458 -4.560 -5.835 1.00 83.38 370 CYS A O 1
#

Radius of gyration: 22.26 Å; chains: 1; bounding box: 64×43×63 Å

Sequence (370 aa):
DLTPGLLAWAIRRLERLRDYGREPVALHTGIAVELWRLLQEPSIGFRARRQCVTALCGKLRGLRKQFAAARGMRPYEGAHAQAVSIADLPEPLAGLRALLSWRTVQDLLLGSLEGNSHRGAPAEPPSNAEHFAESLATLVNEIRHWTAAAEAEEVVASLAQWLDPSQRSVVLLSRLMLMALPTEASARFIEDGRIFEWWELLPRGANPRFSLMWIALPARAAKVRWASGNPRPPDLILPSGRLSAVMDIVAGSMCLPVDDGKSASLDIWADDCQWAFLGGTLYRLVAKFIVYSLEPIPSGQSFPVDSLWATLELLCRRLTPCMIHTGAWTWHVRTFLYELIRCYYVRACRERFTTPGCRAHASFHLTPAC

pLDDT: mean 78.32, std 13.78, range [40.19, 95.75]

Foldseek 3Di:
DQDLVNLVVVLVVLLVVPPPVPDDLQVLLVSLVVLLVVLLDLQDDLVSNLSSLVSNLRSLVSSLQVVCVVVVHDPVVSVVVLVPDLVPDDPPLVVSLVSLAPVSLVVSLVCLVVCVSPVNYPDDDNVSSVSSLVSSLSSLLSSLSNDDQVSLVVSLVVLVVVQALVDPCNLSSLSSNLSSHDLVCLLVCLQVCVLVVSLPSDPQLLALLSNLSSLLSLLSPLVCCQQQQPPPPLCSSPNLVCLLVSLVSLLLVLQDDDPPRDSPPNPPCVPVDPVVVPLLVSLLSVLSSLQSSAFADPPPDDDDCSGSVVSVVVSVVSCVVVCVDDDSSVVVSVSNVVSNVVNNVVLQCLCPPDPVDRNHDPRRHHDPVD

Organism: NCBI:txid311494